Protein AF-A0A813JW17-F1 (afdb_monomer)

InterPro domains:
  IPR013785 Aldolase-type TIM barrel [G3DSA:3.20.20.70] (11-228)
  IPR017853 Glycoside hydrolase superfamily [SSF51445] (60-229)

pLDDT: mean 76.5, std 14.77, range [32.03, 97.69]

Radius of gyration: 19.24 Å; Cα contacts (8 Å, |Δi|>4): 369; chains: 1; bounding box: 46×52×50 Å

Nearest PDB structures (foldseek):
  3igu-assembly1_B  TM=6.807E-01  e=2.198E-04  Homo sapiens
  7ou8-assembly1_BBB  TM=6.171E-01  e=1.837E-02  Bacteroides thetaiotaomicron VPI-5482
  5mi4-assembly1_A  TM=6.606E-01  e=5.905E-02  Bacteroides thetaiotaomicron VPI-5482
  7ou8-assembly1_AAA  TM=5.598E-01  e=3.003E-02  Bacteroides thetaiotaomicron VPI-5482
  5fky-assembly1_A  TM=5.758E-01  e=4.911E-02  Bacteroides thetaiotaomicron

Solvent-accessible surface area (backbone atoms only — not comparable to full-atom values): 15190 Å² total; per-residue (Å²): 132,58,75,66,68,78,62,52,76,81,71,78,85,89,69,92,79,42,67,50,67,37,57,60,60,21,33,29,82,63,48,64,70,74,35,34,40,86,76,31,94,45,72,67,50,14,52,45,29,48,51,48,45,68,71,37,37,78,43,69,55,31,54,68,61,53,49,53,48,54,54,47,48,44,50,56,42,32,72,71,63,69,46,79,55,49,28,44,30,45,31,66,43,61,52,26,75,89,82,29,91,81,25,61,26,49,89,45,23,75,66,53,44,40,66,56,27,52,57,26,50,77,68,72,24,37,28,19,37,49,47,65,80,83,74,70,71,71,74,56,33,64,51,49,52,55,50,48,52,56,47,52,54,48,36,33,76,66,25,47,37,36,30,41,36,40,39,80,62,52,72,59,63,92,79,43,44,65,61,49,49,49,55,44,42,43,51,61,68,68,44,92,52,83,82,50,75,69,41,36,34,38,35,29,74,41,83,66,56,66,71,55,59,70,46,33,77,42,69,38,67,32,72,78,93,77,60,54,55,50,60,87,78,46,71,94,55,53,70,70,55,26,25,53,52,36,54,52,51,46,40,42,58,60,44,66,71,59,37,87,79,47,79,72,76,68,100,118

Mean predicted aligned error: 8.7 Å

Foldseek 3Di:
DDPVVVLFAPADDPDDAAEAECPQAADAPCLCVVLQLVPQPDNVSSVLSVVSCVPRHPYQAAPVVLLVVLVVCCVPCCVPPVDDHAEYEYEHRQADPVVHQRHGPCVRAVQRQQVVQVSQVVSNYAYAYEHELDDDDDPVSVVSLVVVLVVVLCCCVRNRHQEYEYEDQEDDCVVCVVVVVSLLVCLVVVAPGNPRSHAYEYEYLDQFDCVCVSRHVYYDLHDDPWDFDDCVVPPPDDSVRRRVVVSVVSNCVRPVVVPPPRPPPDPD

Sequence (268 aa):
MNYLGSARPARAWKGPLVHYNSWYDFTSWQDEGFFNPRRGRNQEEANYYHKLLQELSKDQMNEKAALDVIAAFHKELVLQRGAVLDSFLWDDGWDDPEEGMWAFNEERFPRGFSQLAKAAREINCSNGIWLSPWGGYGEAKEVRLRAAEAQALKMRQNAGVNFFKFDGVAGDPAEVAAEMEAMLGFGKEGKEDDDDELWINLTTGTWPSPFFLLWVDSIWRGHRDVMAVSELQLPGASVRQRWQVFRECVVYELVVKQAAFFPISRLT

Organism: Polarella glacialis (NCBI:txid89957)

Secondary structure (DSSP, 8-state):
--TTTTT-----------EEEGGGTEE-TTHHHHS-GGG-SSHHHHHHHHHHHHHH--EE--HHHHHHHHHHHIIIIIITT-----EEEE-SSSB-TTTSTT-B-TTT-EEEEHHHHHHHHHTT-EEEEEE------THHHHHHHHHHHHHHHHHHHHH-EEEEEE----S-HHHHHHHHHHHHHHHHHS-SSTT---EEEE--SS---GGGGGT-SEE---S-S-----TTTSTT--HHHHHHHHHHHHHIIIIITTTTS-------

Structure (mmCIF, N/CA/C/O backbone):
data_AF-A0A813JW17-F1
#
_entry.id   AF-A0A813JW17-F1
#
loop_
_atom_site.group_PDB
_atom_site.id
_atom_site.type_symbol
_atom_site.label_atom_id
_atom_site.label_alt_id
_atom_site.label_comp_id
_atom_site.label_asym_id
_atom_site.label_entity_id
_atom_site.label_seq_id
_atom_site.pdbx_PDB_ins_code
_atom_site.Cartn_x
_atom_site.Cartn_y
_atom_site.Cartn_z
_atom_site.occupancy
_atom_site.B_iso_or_equiv
_atom_site.auth_seq_id
_atom_site.auth_comp_id
_atom_site.auth_asym_id
_atom_site.auth_atom_id
_atom_site.pdbx_PDB_model_num
ATOM 1 N N . MET A 1 1 ? -4.119 -34.931 17.314 1.00 43.25 1 MET A N 1
ATOM 2 C CA . MET A 1 1 ? -4.157 -33.825 16.330 1.00 43.25 1 MET A CA 1
ATOM 3 C C . MET A 1 1 ? -3.006 -34.018 15.360 1.00 43.25 1 MET A C 1
ATOM 5 O O . MET A 1 1 ? -1.931 -34.373 15.824 1.00 43.25 1 MET A O 1
ATOM 9 N N . ASN A 1 2 ? -3.216 -33.874 14.047 1.00 32.03 2 ASN A N 1
ATOM 10 C CA . ASN A 1 2 ? -2.092 -33.899 13.105 1.00 32.03 2 ASN A CA 1
ATOM 11 C C . ASN A 1 2 ? -1.341 -32.553 13.167 1.00 32.03 2 ASN A C 1
ATOM 13 O O . ASN A 1 2 ? -1.926 -31.539 13.545 1.00 32.03 2 ASN A O 1
ATOM 17 N N . TYR A 1 3 ? -0.061 -32.559 12.796 1.00 34.78 3 TYR A N 1
ATOM 18 C CA . TYR A 1 3 ? 0.821 -31.384 12.819 1.00 34.78 3 TYR A CA 1
ATOM 19 C C . TYR A 1 3 ? 0.245 -30.162 12.073 1.00 34.78 3 TYR A C 1
ATOM 21 O O . TYR A 1 3 ? 0.443 -29.023 12.490 1.00 34.78 3 TYR A O 1
ATOM 29 N N . LEU A 1 4 ? -0.535 -30.395 11.011 1.00 35.16 4 LEU A N 1
ATOM 30 C CA . LEU A 1 4 ? -1.177 -29.342 10.219 1.00 35.16 4 LEU A CA 1
ATOM 31 C C . LEU A 1 4 ? -2.373 -28.697 10.940 1.00 35.16 4 LEU A C 1
ATOM 33 O O . LEU A 1 4 ? -2.620 -27.510 10.765 1.00 35.16 4 LEU A O 1
ATOM 37 N N . GLY A 1 5 ? -3.093 -29.448 11.776 1.00 32.56 5 GLY A N 1
ATOM 38 C CA . GLY A 1 5 ? -4.207 -28.953 12.588 1.00 32.56 5 GLY A CA 1
ATOM 39 C C . GLY A 1 5 ? -3.760 -28.130 13.796 1.00 32.56 5 GLY A C 1
ATOM 40 O O . GLY A 1 5 ? -4.512 -27.282 14.250 1.00 32.56 5 GLY A O 1
ATOM 41 N N . SER A 1 6 ? -2.534 -28.335 14.283 1.00 43.53 6 SER A N 1
ATOM 42 C CA . SER A 1 6 ? -1.900 -27.480 15.300 1.00 43.53 6 SER A CA 1
ATOM 43 C C . SER A 1 6 ? -1.233 -26.224 14.724 1.00 43.53 6 SER A C 1
ATOM 45 O O . SER A 1 6 ? -0.864 -25.336 15.482 1.00 43.53 6 SER A O 1
ATOM 47 N N . ALA A 1 7 ? -1.045 -26.153 13.401 1.00 47.53 7 ALA A N 1
ATOM 48 C CA . ALA A 1 7 ? -0.341 -25.058 12.730 1.00 47.53 7 ALA A CA 1
ATOM 49 C C . ALA A 1 7 ? -1.272 -24.035 12.059 1.00 47.53 7 ALA A C 1
ATOM 51 O O . ALA A 1 7 ? -0.792 -23.012 11.576 1.00 47.53 7 ALA A O 1
ATOM 52 N N . ARG A 1 8 ? -2.581 -24.306 11.995 1.00 42.75 8 ARG A N 1
ATOM 53 C CA . ARG A 1 8 ? -3.548 -23.473 11.277 1.00 42.75 8 ARG A CA 1
ATOM 54 C C . ARG A 1 8 ? -4.383 -22.675 12.287 1.00 42.75 8 ARG A C 1
ATOM 56 O O . ARG A 1 8 ? -5.165 -23.300 13.001 1.00 42.75 8 ARG A O 1
ATOM 63 N N . PRO A 1 9 ? -4.256 -21.337 12.356 1.00 52.12 9 PRO A N 1
ATOM 64 C CA . PRO A 1 9 ? -5.239 -20.527 13.066 1.00 52.12 9 PRO A CA 1
ATOM 65 C C . PRO A 1 9 ? -6.612 -20.755 12.419 1.00 52.12 9 PRO A C 1
ATOM 67 O O . PRO A 1 9 ? -6.694 -20.964 11.201 1.00 52.12 9 PRO A O 1
ATOM 70 N N . ALA A 1 10 ? -7.679 -20.755 13.213 1.00 52.47 10 ALA A N 1
ATOM 71 C CA . ALA A 1 10 ? -9.041 -21.007 12.756 1.00 52.47 10 ALA A CA 1
ATOM 72 C C . ALA A 1 10 ? -9.595 -19.793 11.983 1.00 52.47 10 ALA A C 1
ATOM 74 O O . ALA A 1 10 ? -10.563 -19.165 12.378 1.00 52.47 10 ALA A O 1
ATOM 75 N N . ARG A 1 11 ? -8.984 -19.438 10.847 1.00 59.16 11 ARG A N 1
ATOM 76 C CA . ARG A 1 11 ? -9.424 -18.293 10.040 1.00 59.16 11 ARG A CA 1
ATOM 77 C C . ARG A 1 11 ? -10.642 -18.665 9.195 1.00 59.16 11 ARG A C 1
ATOM 79 O O . ARG A 1 11 ? -10.556 -19.527 8.316 1.00 59.16 11 ARG A O 1
ATOM 86 N N . ALA A 1 12 ? -11.757 -17.971 9.404 1.00 54.34 12 ALA A N 1
ATOM 87 C CA . ALA A 1 12 ? -12.834 -17.921 8.423 1.00 54.34 12 ALA A CA 1
ATOM 88 C C . ALA A 1 12 ? -12.389 -17.034 7.247 1.00 54.34 12 ALA A C 1
ATOM 90 O O . ALA A 1 12 ? -12.015 -15.878 7.432 1.00 54.34 12 ALA A O 1
ATOM 91 N N . TRP A 1 13 ? -12.398 -17.568 6.025 1.00 54.50 13 TRP A N 1
ATOM 92 C CA . TRP A 1 13 ? -12.157 -16.766 4.823 1.00 54.50 13 TRP A CA 1
ATOM 93 C C . TRP A 1 13 ? -13.277 -15.723 4.678 1.00 54.50 13 TRP A C 1
ATOM 95 O O . TRP A 1 13 ? -14.428 -16.096 4.458 1.00 54.50 13 TRP A O 1
ATOM 105 N N . LYS A 1 14 ? -12.946 -14.429 4.806 1.00 57.69 14 LYS A N 1
ATOM 106 C CA . LYS A 1 14 ? -13.903 -13.304 4.732 1.00 57.69 14 LYS A CA 1
ATOM 107 C C . LYS A 1 14 ? -14.254 -12.870 3.294 1.00 57.69 14 LYS A C 1
ATOM 109 O O . LYS A 1 14 ? -15.018 -11.930 3.112 1.00 57.69 14 LYS A O 1
ATOM 114 N N . GLY A 1 15 ? -13.752 -13.569 2.272 1.00 65.69 15 GLY A N 1
ATOM 115 C CA . GLY A 1 15 ? -13.912 -13.179 0.868 1.00 65.69 15 GLY A CA 1
ATOM 116 C C . GLY A 1 15 ? -12.739 -12.342 0.337 1.00 65.69 15 GLY A C 1
ATOM 117 O O . GLY A 1 15 ? -11.757 -12.131 1.052 1.00 65.69 15 GLY A O 1
ATOM 118 N N . PRO A 1 16 ? -12.785 -11.919 -0.939 1.00 73.88 16 PRO A N 1
ATOM 119 C CA . PRO A 1 16 ? -11.818 -10.974 -1.484 1.00 73.88 16 PRO A CA 1
ATOM 120 C C . PRO A 1 16 ? -12.040 -9.584 -0.877 1.00 73.88 16 PRO A C 1
ATOM 122 O O . PRO A 1 16 ? -13.165 -9.091 -0.881 1.00 73.88 16 PRO A O 1
ATOM 125 N N . LEU A 1 17 ? -10.964 -8.958 -0.404 1.00 81.69 17 LEU A N 1
ATOM 126 C CA . LEU A 1 17 ? -10.981 -7.583 0.090 1.00 81.69 17 LEU A CA 1
ATOM 127 C C . LEU A 1 17 ? -10.482 -6.611 -0.986 1.00 81.69 17 LEU A C 1
ATOM 129 O O . LEU A 1 17 ? -9.611 -6.941 -1.798 1.00 81.69 17 LEU A O 1
ATOM 133 N N . VAL A 1 18 ? -11.033 -5.403 -0.981 1.00 86.25 18 VAL A N 1
ATOM 134 C CA . VAL A 1 18 ? -10.692 -4.304 -1.879 1.00 86.25 18 VAL A CA 1
ATOM 135 C C . VAL A 1 18 ? -9.966 -3.231 -1.083 1.00 86.25 18 VAL A C 1
ATOM 137 O O . VAL A 1 18 ? -10.519 -2.606 -0.181 1.00 86.25 18 VAL A O 1
ATOM 140 N N . HIS A 1 19 ? -8.719 -2.973 -1.465 1.00 88.62 19 HIS A N 1
ATOM 141 C CA . HIS A 1 19 ? -7.879 -1.978 -0.814 1.00 88.62 19 HIS A CA 1
ATOM 142 C C . HIS A 1 19 ? -7.437 -0.918 -1.822 1.00 88.62 19 HIS A C 1
ATOM 144 O O . HIS A 1 19 ? -6.977 -1.243 -2.921 1.00 88.62 19 HIS A O 1
ATOM 150 N N . TYR A 1 20 ? -7.521 0.352 -1.433 1.00 92.62 20 TYR A N 1
ATOM 151 C CA . TYR A 1 20 ? -6.747 1.407 -2.082 1.00 92.62 20 TYR A CA 1
ATOM 152 C C . TYR A 1 20 ? -5.278 1.265 -1.667 1.00 92.62 20 TYR A C 1
ATOM 154 O O . TYR A 1 20 ? -5.018 0.989 -0.502 1.00 92.62 20 TYR A O 1
ATOM 162 N N . ASN A 1 21 ? -4.330 1.457 -2.587 1.00 89.88 21 ASN A N 1
ATOM 163 C CA . ASN A 1 21 ? -2.896 1.502 -2.292 1.00 89.88 21 ASN A CA 1
ATOM 164 C C . ASN A 1 21 ? -2.319 2.815 -2.830 1.00 89.88 21 ASN A C 1
ATOM 166 O O . ASN A 1 21 ? -2.461 3.108 -4.018 1.00 89.88 21 ASN A O 1
ATOM 170 N N . SER A 1 22 ? -1.664 3.572 -1.953 1.00 89.56 22 SER A N 1
ATOM 171 C CA . SER A 1 22 ? -1.247 4.941 -2.227 1.00 89.56 22 SER A CA 1
ATOM 172 C C . SER A 1 22 ? 0.073 5.103 -2.985 1.00 89.56 22 SER A C 1
ATOM 174 O O . SER A 1 22 ? 0.379 6.226 -3.380 1.00 89.56 22 SER A O 1
ATOM 176 N N . TRP A 1 23 ? 0.851 4.033 -3.201 1.00 81.81 23 TRP A N 1
ATOM 177 C CA . TRP A 1 23 ? 2.201 4.113 -3.791 1.00 81.81 23 TRP A CA 1
ATOM 178 C C . TRP A 1 23 ? 2.229 4.786 -5.170 1.00 81.81 23 TRP A C 1
ATOM 180 O O . TRP A 1 23 ? 3.229 5.345 -5.595 1.00 81.81 23 TRP A O 1
ATOM 190 N N . TYR A 1 24 ? 1.110 4.727 -5.890 1.00 76.88 24 TYR A N 1
ATOM 191 C CA . TYR A 1 24 ? 1.001 5.247 -7.251 1.00 76.88 24 TYR A CA 1
ATOM 192 C C . TYR A 1 24 ? 0.420 6.647 -7.359 1.00 76.88 24 TYR A C 1
ATOM 194 O O . TYR A 1 24 ? 0.294 7.133 -8.482 1.00 76.88 24 TYR A O 1
ATOM 202 N N . ASP A 1 25 ? 0.003 7.238 -6.243 1.00 81.75 25 ASP A N 1
ATOM 203 C CA . ASP A 1 25 ? -0.599 8.568 -6.221 1.00 81.75 25 ASP A CA 1
ATOM 204 C C . ASP A 1 25 ? 0.247 9.564 -5.403 1.00 81.75 25 ASP A C 1
ATOM 206 O O . ASP A 1 25 ? 0.091 10.772 -5.588 1.00 81.75 25 ASP A O 1
ATOM 210 N N . PHE A 1 26 ? 1.182 9.087 -4.568 1.00 85.12 26 PHE A N 1
ATOM 211 C CA . PHE A 1 26 ? 2.104 9.929 -3.800 1.00 85.12 26 PHE A CA 1
ATOM 212 C C . PHE A 1 26 ? 3.569 9.555 -4.003 1.00 85.12 26 PHE A C 1
ATOM 214 O O . PHE A 1 26 ? 3.896 8.376 -4.098 1.00 85.12 26 PHE A O 1
ATOM 221 N N . THR A 1 27 ? 4.438 10.570 -3.978 1.00 73.69 27 THR A N 1
ATOM 222 C CA . THR A 1 27 ? 5.891 10.388 -3.980 1.00 73.69 27 THR A CA 1
ATOM 223 C C . THR A 1 27 ? 6.398 9.892 -2.646 1.00 73.69 27 THR A C 1
ATOM 225 O O . THR A 1 27 ? 6.067 10.425 -1.582 1.00 73.69 27 THR A O 1
ATOM 228 N N . SER A 1 28 ? 7.266 8.892 -2.739 1.00 72.06 28 SER A N 1
ATOM 229 C CA . SER A 1 28 ? 8.122 8.428 -1.660 1.00 72.06 28 SER A CA 1
ATOM 230 C C . SER A 1 28 ? 9.583 8.776 -1.947 1.00 72.06 28 SER A C 1
ATOM 232 O O . SER A 1 28 ? 9.983 9.019 -3.089 1.00 72.06 28 SER A O 1
ATOM 234 N N . TRP A 1 29 ? 10.416 8.770 -0.909 1.00 64.56 29 TRP A N 1
ATOM 235 C CA . TRP A 1 29 ? 11.861 8.938 -1.063 1.00 64.56 29 TRP A CA 1
ATOM 236 C C . TRP A 1 29 ? 12.506 7.748 -1.803 1.00 64.56 29 TRP A C 1
ATOM 238 O O . TRP A 1 29 ? 13.550 7.912 -2.438 1.00 64.56 29 TRP A O 1
ATOM 248 N N . GLN A 1 30 ? 11.889 6.558 -1.788 1.00 65.38 30 GLN A N 1
ATOM 249 C CA . GLN A 1 30 ? 12.385 5.396 -2.534 1.00 65.38 30 GLN A CA 1
ATOM 250 C C . GLN A 1 30 ? 12.171 5.529 -4.047 1.00 65.38 30 GLN A C 1
ATOM 252 O O . GLN A 1 30 ? 12.961 4.986 -4.832 1.00 65.38 30 GLN A O 1
ATOM 257 N N . ASP A 1 31 ? 11.152 6.278 -4.476 1.00 67.06 31 ASP A N 1
ATOM 258 C CA . ASP A 1 31 ? 10.792 6.429 -5.890 1.00 67.06 31 ASP A CA 1
ATOM 259 C C . ASP A 1 31 ? 11.944 7.012 -6.723 1.00 67.06 31 ASP A C 1
ATOM 261 O O . ASP A 1 31 ? 12.199 6.555 -7.842 1.00 67.06 31 ASP A O 1
ATOM 265 N N . GLU A 1 32 ? 12.707 7.964 -6.177 1.00 64.88 32 GLU A N 1
ATOM 266 C CA . GLU A 1 32 ? 13.856 8.564 -6.871 1.00 64.88 32 GLU A CA 1
ATOM 267 C C . GLU A 1 32 ? 14.943 7.528 -7.205 1.00 64.88 32 GLU A C 1
ATOM 269 O O . GLU A 1 32 ? 15.590 7.592 -8.257 1.00 64.88 32 GLU A O 1
ATOM 274 N N . GLY A 1 33 ? 15.128 6.536 -6.330 1.00 68.00 33 GLY A N 1
ATOM 275 C CA . GLY A 1 33 ? 16.059 5.429 -6.531 1.00 68.00 33 GLY A CA 1
ATOM 276 C C . GLY A 1 33 ? 15.520 4.357 -7.480 1.00 68.00 33 GLY A C 1
ATOM 277 O O . GLY A 1 33 ? 16.266 3.826 -8.314 1.00 68.00 33 GLY A O 1
ATOM 278 N N . PHE A 1 34 ? 14.233 4.016 -7.384 1.00 66.19 34 PHE A N 1
ATOM 279 C CA . PHE A 1 34 ? 13.605 3.001 -8.237 1.00 66.19 34 PHE A CA 1
ATOM 280 C C . PHE A 1 34 ? 13.440 3.460 -9.684 1.00 66.19 34 PHE A C 1
ATOM 282 O O . PHE A 1 34 ? 13.760 2.700 -10.601 1.00 66.19 34 PHE A O 1
ATOM 289 N N . PHE A 1 35 ? 13.024 4.708 -9.894 1.00 69.00 35 PHE A N 1
ATOM 290 C CA . PHE A 1 35 ? 12.748 5.267 -11.218 1.00 69.00 35 PHE A CA 1
ATOM 291 C C . PHE A 1 35 ? 13.906 6.085 -11.791 1.00 69.00 35 PHE A C 1
ATOM 293 O O . PHE A 1 35 ? 13.738 6.809 -12.774 1.00 69.00 35 PHE A O 1
ATOM 300 N N . ASN A 1 36 ? 15.107 5.947 -11.226 1.00 73.31 36 ASN A N 1
ATOM 301 C CA . ASN A 1 36 ? 16.290 6.588 -11.775 1.00 73.31 36 ASN A CA 1
ATOM 302 C C . ASN A 1 36 ? 16.525 6.108 -13.225 1.00 73.31 36 ASN A C 1
ATOM 304 O O . ASN A 1 36 ? 16.796 4.919 -13.432 1.00 73.31 36 ASN A O 1
ATOM 308 N N . PRO A 1 37 ? 16.509 7.001 -14.236 1.00 74.62 37 PRO A N 1
ATOM 309 C CA . PRO A 1 37 ? 16.680 6.615 -15.639 1.00 74.62 37 PRO A CA 1
ATOM 310 C C . PRO A 1 37 ? 17.989 5.861 -15.909 1.00 74.62 37 PRO A C 1
ATOM 312 O O . PRO A 1 37 ? 18.056 5.054 -16.832 1.00 74.62 37 PRO A O 1
ATOM 315 N N . ARG A 1 38 ? 19.018 6.051 -15.069 1.00 80.06 38 ARG A N 1
ATOM 316 C CA . ARG A 1 38 ? 20.298 5.324 -15.148 1.00 80.06 38 ARG A CA 1
ATOM 317 C C . ARG A 1 38 ? 20.164 3.818 -14.908 1.00 80.06 38 ARG A C 1
ATOM 319 O O . ARG A 1 38 ? 21.079 3.079 -15.249 1.00 80.06 38 ARG A O 1
ATOM 326 N N . ARG A 1 39 ? 19.056 3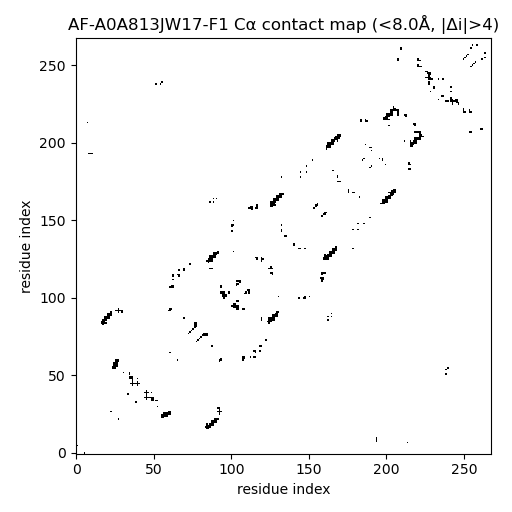.358 -14.318 1.00 74.12 39 ARG A N 1
ATOM 327 C CA . ARG A 1 39 ? 18.759 1.928 -14.123 1.00 74.12 39 ARG A CA 1
ATOM 328 C C . ARG A 1 39 ? 18.152 1.273 -15.365 1.00 74.12 39 ARG A C 1
ATOM 330 O O . ARG A 1 39 ? 18.017 0.050 -15.390 1.00 74.12 39 ARG A O 1
ATOM 337 N N . GLY A 1 40 ? 17.785 2.055 -16.383 1.00 75.75 40 GLY A N 1
ATOM 338 C CA . GLY A 1 40 ? 17.336 1.527 -17.667 1.00 75.75 40 GLY A CA 1
ATOM 339 C C . GLY A 1 40 ? 18.453 0.750 -18.360 1.00 75.75 40 GLY A C 1
ATOM 340 O O . GLY A 1 40 ? 19.575 1.236 -18.480 1.00 75.75 40 GLY A O 1
ATOM 341 N N . ARG A 1 41 ? 18.154 -0.457 -18.849 1.00 80.94 41 ARG A N 1
ATOM 342 C CA . ARG A 1 41 ? 19.116 -1.275 -19.611 1.00 80.94 41 ARG A CA 1
ATOM 343 C C . ARG A 1 41 ? 19.366 -0.715 -21.010 1.00 80.94 41 ARG A C 1
ATOM 345 O O . ARG A 1 41 ? 20.348 -1.071 -21.652 1.00 80.94 41 ARG A O 1
ATOM 352 N N . ASN A 1 42 ? 18.456 0.124 -21.498 1.00 81.25 42 ASN A N 1
ATOM 353 C CA . ASN A 1 42 ? 18.544 0.821 -22.771 1.00 81.25 42 ASN A CA 1
ATOM 354 C C . ASN A 1 42 ? 17.837 2.186 -22.678 1.00 81.25 42 ASN A C 1
ATOM 356 O O . ASN A 1 42 ? 17.183 2.501 -21.681 1.00 81.25 42 ASN A O 1
ATOM 360 N N . GLN A 1 43 ? 17.962 2.994 -23.734 1.00 78.19 43 GLN A N 1
ATOM 361 C CA . GLN A 1 43 ? 17.399 4.346 -23.776 1.00 78.19 43 GLN A CA 1
ATOM 362 C C . GLN A 1 43 ? 15.866 4.362 -23.669 1.00 78.19 43 GLN A C 1
ATOM 364 O O . GLN A 1 43 ? 15.298 5.296 -23.110 1.00 78.19 43 GLN A O 1
ATOM 369 N N . GLU A 1 44 ? 15.192 3.340 -24.192 1.00 76.62 44 GLU A N 1
ATOM 370 C CA . GLU A 1 44 ? 13.733 3.231 -24.140 1.00 76.62 44 GLU A CA 1
ATOM 371 C C . GLU A 1 44 ? 13.248 2.997 -22.703 1.00 76.62 44 GLU A C 1
ATOM 373 O O . GLU A 1 44 ? 12.368 3.710 -22.226 1.00 76.62 44 GLU A O 1
ATOM 378 N N . GLU A 1 45 ? 13.887 2.077 -21.978 1.00 76.62 45 GLU A N 1
ATOM 379 C CA . GLU A 1 45 ? 13.593 1.778 -20.574 1.00 76.62 45 GLU A CA 1
ATOM 380 C C . GLU A 1 45 ? 13.962 2.956 -19.653 1.00 76.62 45 GLU A C 1
ATOM 382 O O . GLU A 1 45 ? 13.221 3.277 -18.726 1.00 76.62 45 GLU A O 1
ATOM 387 N N . ALA A 1 46 ? 15.059 3.663 -19.941 1.00 78.75 46 ALA A N 1
ATOM 388 C CA . ALA A 1 46 ? 15.432 4.883 -19.223 1.00 78.75 46 ALA A CA 1
ATOM 389 C C . ALA A 1 46 ? 14.390 6.003 -19.406 1.00 78.75 46 ALA A C 1
ATOM 391 O O . ALA A 1 46 ? 13.946 6.617 -18.434 1.00 78.75 46 ALA A O 1
ATOM 392 N N . ASN A 1 47 ? 13.958 6.241 -20.651 1.00 77.19 47 ASN A N 1
ATOM 393 C CA . ASN A 1 47 ? 12.916 7.219 -20.968 1.00 77.19 47 ASN A CA 1
ATOM 394 C C . ASN A 1 47 ? 11.571 6.835 -20.343 1.00 77.19 47 ASN A C 1
ATOM 396 O O . ASN A 1 47 ? 10.805 7.711 -19.941 1.00 77.19 47 ASN A O 1
ATOM 400 N N . TYR A 1 48 ? 11.287 5.535 -20.260 1.00 76.19 48 TYR A N 1
ATOM 401 C CA . TYR A 1 48 ? 10.109 5.012 -19.589 1.00 76.19 48 TYR A CA 1
ATOM 402 C C . TYR A 1 48 ? 10.115 5.353 -18.096 1.00 76.19 48 TYR A C 1
ATOM 404 O O . TYR A 1 48 ? 9.164 5.979 -17.639 1.00 76.19 48 TYR A O 1
ATOM 412 N N . TYR A 1 49 ? 11.181 5.022 -17.355 1.00 76.44 49 TYR A N 1
ATOM 413 C CA . TYR A 1 49 ? 11.254 5.329 -15.920 1.00 76.44 49 TYR A CA 1
ATOM 414 C C . TYR A 1 49 ? 11.131 6.830 -15.645 1.00 76.44 49 TYR A C 1
ATOM 416 O O . TYR A 1 49 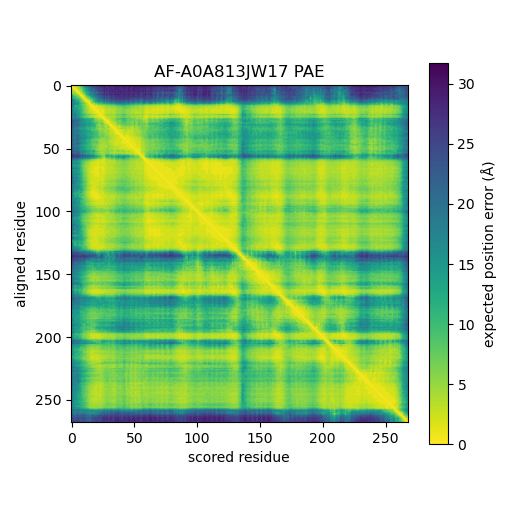? 10.403 7.230 -14.739 1.00 76.44 49 TYR A O 1
ATOM 424 N N . HIS A 1 50 ? 11.754 7.662 -16.485 1.00 76.56 50 HIS A N 1
ATOM 425 C CA . HIS A 1 50 ? 11.642 9.113 -16.369 1.00 76.56 50 HIS A CA 1
ATOM 426 C C . HIS A 1 50 ? 10.197 9.617 -16.519 1.00 76.56 50 HIS A C 1
ATOM 428 O O . HIS A 1 50 ? 9.730 10.400 -15.695 1.00 76.56 50 HIS A O 1
ATOM 434 N N . LYS A 1 51 ? 9.478 9.160 -17.555 1.00 77.69 51 LYS A N 1
ATOM 435 C CA . LYS A 1 51 ? 8.080 9.560 -17.799 1.00 77.69 51 LYS A CA 1
ATOM 436 C C . LYS A 1 51 ? 7.134 9.014 -16.738 1.00 77.69 51 LYS A C 1
ATOM 438 O O . LYS A 1 51 ? 6.241 9.715 -16.284 1.00 77.69 51 LYS A O 1
ATOM 443 N N . LEU A 1 52 ? 7.340 7.765 -16.341 1.00 73.56 52 LEU A N 1
ATOM 444 C CA . LEU A 1 52 ? 6.525 7.092 -15.344 1.00 73.56 52 LEU A CA 1
ATOM 445 C C . LEU A 1 52 ? 6.562 7.827 -13.997 1.00 73.56 52 LEU A C 1
ATOM 447 O O . LEU A 1 52 ? 5.505 8.053 -13.414 1.00 73.56 52 LEU A O 1
ATOM 451 N N . LEU A 1 53 ? 7.753 8.242 -13.548 1.00 70.25 53 LEU A N 1
ATOM 452 C CA . LEU A 1 53 ? 7.920 9.039 -12.330 1.00 70.25 53 LEU A CA 1
ATOM 453 C C . LEU A 1 53 ? 7.120 10.348 -12.407 1.00 70.25 53 LEU A C 1
ATOM 455 O O . LEU A 1 53 ? 6.396 10.678 -11.475 1.00 70.25 53 LEU A O 1
ATOM 459 N N . GLN A 1 54 ? 7.190 11.047 -13.545 1.00 73.00 54 GLN A N 1
ATOM 460 C CA . GLN A 1 54 ? 6.449 12.296 -13.772 1.00 73.00 54 GLN A CA 1
ATOM 461 C C . GLN A 1 54 ? 4.924 12.107 -13.814 1.00 73.00 54 GLN A C 1
ATOM 463 O O . GLN A 1 54 ? 4.180 13.032 -13.493 1.00 73.00 54 GLN A O 1
ATOM 468 N N . GLU A 1 55 ? 4.442 10.941 -14.251 1.00 73.00 55 GLU A N 1
ATOM 469 C CA . GLU A 1 55 ? 3.009 10.687 -14.427 1.00 73.00 55 GLU A CA 1
ATOM 470 C C . GLU A 1 55 ? 2.322 10.121 -13.180 1.00 73.00 55 GLU A C 1
ATOM 472 O O . GLU A 1 55 ? 1.158 10.454 -12.934 1.00 73.00 55 GLU A O 1
ATOM 477 N N . LEU A 1 56 ? 2.999 9.254 -12.424 1.00 64.62 56 LEU A N 1
ATOM 478 C CA . LEU A 1 56 ? 2.403 8.567 -11.277 1.00 64.62 56 LEU A CA 1
ATOM 479 C C . LEU A 1 56 ? 2.595 9.342 -9.974 1.00 64.62 56 LEU A C 1
ATOM 481 O O . LEU A 1 56 ? 1.674 9.408 -9.174 1.00 64.62 56 LEU A O 1
ATOM 485 N N . SER A 1 57 ? 3.735 9.998 -9.788 1.00 64.81 57 SER A N 1
ATOM 486 C CA . SER A 1 57 ? 4.144 10.450 -8.464 1.00 64.81 57 SER A CA 1
ATOM 487 C C . SER A 1 57 ? 4.247 11.972 -8.425 1.00 64.81 57 SER A C 1
ATOM 489 O O . SER A 1 57 ? 5.281 12.556 -8.748 1.00 64.81 57 SER A O 1
ATOM 491 N N . LYS A 1 58 ? 3.122 12.632 -8.125 1.00 66.50 58 LYS A N 1
ATOM 492 C CA . LYS A 1 58 ? 2.994 14.092 -8.281 1.00 66.50 58 LYS A CA 1
ATOM 493 C C . LYS A 1 58 ? 3.340 14.875 -7.023 1.00 66.50 58 LYS A C 1
ATOM 495 O O . LYS A 1 58 ? 4.000 15.902 -7.132 1.00 66.50 58 LYS A O 1
ATOM 500 N N . ASP A 1 59 ? 2.917 14.382 -5.862 1.00 77.31 59 ASP A N 1
ATOM 501 C CA . ASP A 1 59 ? 2.996 15.107 -4.594 1.00 77.31 59 ASP A CA 1
ATOM 502 C C . ASP A 1 59 ? 3.450 14.186 -3.460 1.00 77.31 59 ASP A C 1
ATOM 504 O O . ASP A 1 59 ? 3.088 13.010 -3.428 1.00 77.31 59 ASP A O 1
ATOM 508 N N . GLN A 1 60 ? 4.192 14.730 -2.493 1.00 84.12 60 GLN A N 1
ATOM 509 C CA . GLN A 1 60 ? 4.527 13.996 -1.273 1.00 84.12 60 GLN A CA 1
ATOM 510 C C . GLN A 1 60 ? 3.277 13.776 -0.422 1.00 84.12 60 GLN A C 1
ATOM 512 O O . GLN A 1 60 ? 2.472 14.692 -0.212 1.00 84.12 60 GLN A O 1
ATOM 517 N N . MET A 1 61 ? 3.144 12.568 0.125 1.00 90.31 61 MET A N 1
ATOM 518 C CA . MET A 1 61 ? 2.016 12.222 0.985 1.00 90.31 61 MET A CA 1
ATOM 519 C C . MET A 1 61 ? 1.976 13.116 2.232 1.00 90.31 61 MET A C 1
ATOM 521 O O . MET A 1 61 ? 2.997 13.326 2.883 1.00 90.31 61 MET A O 1
ATOM 525 N N . ASN A 1 62 ? 0.798 13.625 2.584 1.00 93.56 62 ASN A N 1
ATOM 526 C CA . ASN A 1 62 ? 0.555 14.382 3.814 1.00 93.56 62 ASN A CA 1
ATOM 527 C C . ASN A 1 62 ? -0.897 14.201 4.280 1.00 93.56 62 ASN A C 1
ATOM 529 O O . ASN A 1 62 ? -1.735 13.718 3.512 1.00 93.56 62 ASN A O 1
ATOM 533 N N . GLU A 1 63 ? -1.203 14.611 5.518 1.00 95.62 63 GLU A N 1
ATOM 534 C CA . GLU A 1 63 ? -2.526 14.422 6.136 1.00 95.62 63 GLU A CA 1
ATOM 535 C C . GLU A 1 63 ? -3.661 14.949 5.244 1.00 95.62 63 GLU A C 1
ATOM 537 O O . GLU A 1 63 ? -4.649 14.249 5.023 1.00 95.62 63 GLU A O 1
ATOM 542 N N . LYS A 1 64 ? -3.511 16.151 4.671 1.00 96.25 64 LYS A N 1
ATOM 543 C CA . LYS A 1 64 ? -4.548 16.756 3.826 1.00 96.25 64 LYS A CA 1
ATOM 544 C C . LYS A 1 64 ? -4.790 15.932 2.562 1.00 96.25 64 LYS A C 1
ATOM 546 O O . LYS A 1 64 ? -5.937 15.625 2.248 1.00 96.25 64 LYS A O 1
ATOM 551 N N . ALA A 1 65 ? -3.730 15.586 1.838 1.00 95.00 65 ALA A N 1
ATOM 552 C CA . ALA A 1 65 ? -3.856 14.864 0.578 1.00 95.00 65 ALA A CA 1
ATOM 553 C C . ALA A 1 65 ? -4.430 13.450 0.784 1.00 95.00 65 ALA A C 1
ATOM 555 O O . ALA A 1 65 ? -5.277 13.005 0.011 1.00 95.00 65 ALA A O 1
ATOM 556 N N . ALA A 1 66 ? -4.041 12.772 1.868 1.00 95.56 66 ALA A N 1
ATOM 557 C CA . ALA A 1 66 ? -4.608 11.481 2.247 1.00 95.56 66 ALA A CA 1
ATOM 558 C C . ALA A 1 66 ? -6.110 11.582 2.590 1.00 95.56 66 ALA A C 1
ATOM 560 O O . ALA A 1 66 ? -6.904 10.759 2.133 1.00 95.56 66 ALA A O 1
ATOM 561 N N . LEU A 1 67 ? -6.534 12.621 3.321 1.00 97.25 67 LEU A N 1
ATOM 562 C CA . LEU A 1 67 ? -7.956 12.877 3.595 1.00 97.25 67 LEU A CA 1
ATOM 563 C C . LEU A 1 67 ? -8.759 13.159 2.316 1.00 97.25 67 LEU A C 1
ATOM 565 O O . LEU A 1 67 ? -9.875 12.655 2.172 1.00 97.25 67 LEU A O 1
ATOM 569 N N . ASP A 1 68 ? -8.191 13.922 1.380 1.00 96.75 68 ASP A N 1
ATOM 570 C CA . ASP A 1 68 ? -8.825 14.210 0.089 1.00 96.75 68 ASP A CA 1
ATOM 571 C C . ASP A 1 68 ? -9.044 12.916 -0.721 1.00 96.75 68 ASP A C 1
ATOM 573 O O . ASP A 1 68 ? -10.107 12.731 -1.321 1.00 96.75 68 ASP A O 1
ATOM 577 N N . VAL A 1 69 ? -8.085 11.981 -0.683 1.00 95.38 69 VAL A N 1
ATOM 578 C CA . VAL A 1 69 ? -8.218 10.647 -1.292 1.00 95.38 69 VAL A CA 1
ATOM 579 C C . VAL A 1 69 ? -9.339 9.840 -0.639 1.00 95.38 69 VAL A C 1
ATOM 581 O O . VAL A 1 69 ? -10.185 9.306 -1.360 1.00 95.38 69 VAL A O 1
ATOM 584 N N . ILE A 1 70 ? -9.398 9.780 0.699 1.00 96.56 70 ILE A N 1
ATOM 585 C CA . ILE A 1 70 ? -10.481 9.079 1.414 1.00 96.56 70 ILE A CA 1
ATOM 586 C C . ILE A 1 70 ? -11.844 9.616 0.961 1.00 96.56 70 ILE A C 1
ATOM 588 O O . ILE A 1 70 ? -12.728 8.848 0.570 1.00 96.56 70 ILE A O 1
ATOM 592 N N . ALA A 1 71 ? -12.001 10.942 0.958 1.00 97.69 71 ALA A N 1
ATOM 593 C CA . ALA A 1 71 ? -13.244 11.593 0.562 1.00 97.69 71 ALA A CA 1
ATOM 594 C C . ALA A 1 71 ? -13.611 11.306 -0.904 1.00 97.69 71 ALA A C 1
ATOM 596 O O . ALA A 1 71 ? -14.773 11.018 -1.208 1.00 97.69 71 ALA A O 1
ATOM 597 N N . ALA A 1 72 ? -12.632 11.353 -1.813 1.00 96.88 72 ALA 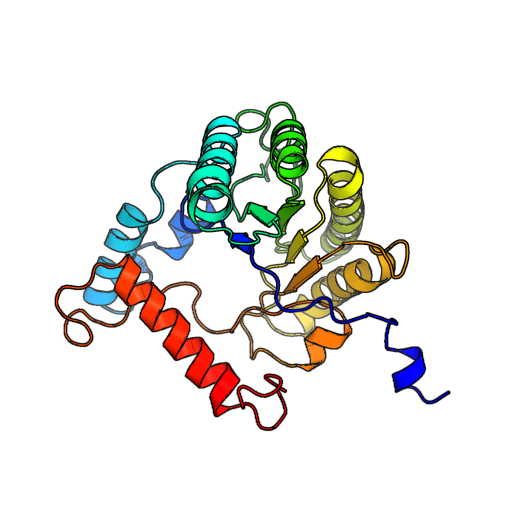A N 1
ATOM 598 C CA . ALA A 1 72 ? -12.842 11.089 -3.232 1.00 96.88 72 ALA A CA 1
ATOM 599 C C . ALA A 1 72 ? -13.266 9.637 -3.489 1.00 96.88 72 ALA A C 1
ATOM 601 O O . ALA A 1 72 ? -14.265 9.405 -4.170 1.00 96.88 72 ALA A O 1
ATOM 602 N N . PHE A 1 73 ? -12.564 8.660 -2.912 1.00 95.94 73 PHE A N 1
ATOM 603 C CA . PHE A 1 73 ? -12.887 7.241 -3.082 1.00 95.94 73 PHE A CA 1
ATOM 604 C C . PHE A 1 73 ? -14.240 6.888 -2.466 1.00 95.94 73 PHE A C 1
ATOM 606 O O . PHE A 1 73 ? -15.030 6.186 -3.099 1.00 95.94 73 PHE A O 1
ATOM 613 N N . HIS A 1 74 ? -14.558 7.426 -1.287 1.00 95.56 74 HIS A N 1
ATOM 614 C CA . HIS A 1 74 ? -15.873 7.238 -0.685 1.00 95.56 74 HIS A CA 1
ATOM 615 C C . HIS A 1 74 ? -16.984 7.802 -1.577 1.00 95.56 74 HIS A C 1
ATOM 617 O O . HIS A 1 74 ? -17.953 7.112 -1.888 1.00 95.56 74 HIS A O 1
ATOM 623 N N . LYS A 1 75 ? -16.833 9.038 -2.063 1.00 97.62 75 LYS A N 1
ATOM 624 C CA . LYS A 1 75 ? -17.823 9.652 -2.950 1.00 97.62 75 LYS A CA 1
ATOM 625 C C . LYS A 1 75 ? -17.993 8.865 -4.250 1.00 97.62 75 LYS A C 1
ATOM 627 O O . LYS A 1 75 ? -19.119 8.598 -4.667 1.00 97.62 75 LYS A O 1
ATOM 632 N N . GLU A 1 76 ? -16.893 8.553 -4.923 1.00 97.50 76 GLU A N 1
ATOM 633 C CA . GLU A 1 76 ? -16.929 8.016 -6.278 1.00 97.50 76 GLU A CA 1
ATOM 634 C C . GLU A 1 76 ? -17.197 6.507 -6.292 1.00 97.50 76 GLU A C 1
ATOM 636 O O . GLU A 1 76 ? -18.075 6.049 -7.021 1.00 97.50 76 GLU A O 1
ATOM 641 N N . LEU A 1 77 ? -16.492 5.707 -5.497 1.00 93.69 77 LEU A N 1
ATOM 642 C CA . LEU A 1 77 ? -16.661 4.252 -5.532 1.00 93.69 77 LEU A CA 1
ATOM 643 C C . LEU A 1 77 ? -17.811 3.784 -4.644 1.00 93.69 77 LEU A C 1
ATOM 645 O O . LEU A 1 77 ? -18.627 2.973 -5.080 1.00 93.69 77 LEU A O 1
ATOM 649 N N . VAL A 1 78 ? -17.912 4.310 -3.425 1.00 92.50 78 VAL A N 1
ATOM 650 C CA . VAL A 1 78 ? -18.897 3.810 -2.458 1.00 92.50 78 VAL A CA 1
ATOM 651 C C . VAL A 1 78 ? -20.263 4.447 -2.705 1.00 92.50 78 VAL A C 1
ATOM 653 O O . VAL A 1 78 ? -21.207 3.751 -3.069 1.00 92.50 78 VAL A O 1
ATOM 656 N N . LEU A 1 79 ? -20.385 5.774 -2.599 1.00 95.75 79 LEU A N 1
ATOM 657 C CA . LEU A 1 79 ? -21.689 6.445 -2.672 1.00 95.75 79 LEU A CA 1
ATOM 658 C C . LEU A 1 79 ? -22.318 6.397 -4.070 1.00 95.75 79 LEU A C 1
ATOM 660 O O . LEU A 1 79 ? -23.514 6.149 -4.193 1.00 95.75 79 LEU A O 1
ATOM 664 N N . GLN A 1 80 ? -21.542 6.645 -5.129 1.00 97.31 80 GLN A N 1
ATOM 665 C CA . GLN A 1 80 ? -22.093 6.681 -6.491 1.00 97.31 80 GLN A CA 1
ATOM 666 C C . GLN A 1 80 ? -22.241 5.301 -7.136 1.00 97.31 80 GLN A C 1
ATOM 668 O O . GLN A 1 80 ? -23.084 5.135 -8.016 1.00 97.31 80 GLN A O 1
ATOM 673 N N . ARG A 1 81 ? -21.395 4.333 -6.762 1.00 96.38 81 ARG A N 1
ATOM 674 C CA . ARG A 1 81 ? -21.285 3.046 -7.472 1.00 96.38 81 ARG A CA 1
ATOM 675 C C . ARG A 1 81 ? -21.600 1.834 -6.596 1.00 96.38 81 ARG A C 1
ATOM 677 O O . ARG A 1 81 ? -21.679 0.731 -7.126 1.00 96.38 81 ARG A O 1
ATOM 684 N N . GLY A 1 82 ? -21.817 2.023 -5.293 1.00 93.44 82 GLY A N 1
ATOM 685 C CA . GLY A 1 82 ? -22.158 0.947 -4.361 1.00 93.44 82 GLY A CA 1
ATOM 686 C C . GLY A 1 82 ? -21.032 -0.064 -4.145 1.00 93.44 82 GLY A C 1
ATOM 687 O O . GLY A 1 82 ? -21.308 -1.189 -3.733 1.00 93.44 82 GLY A O 1
ATOM 688 N N . ALA A 1 83 ? -19.782 0.294 -4.460 1.00 90.69 83 ALA A N 1
ATOM 689 C CA . ALA A 1 83 ? -18.644 -0.578 -4.212 1.00 90.69 83 ALA A CA 1
ATOM 690 C C . ALA A 1 83 ? -18.354 -0.670 -2.709 1.00 90.69 83 ALA A C 1
ATOM 692 O O . ALA A 1 83 ? -18.525 0.303 -1.973 1.00 90.69 83 ALA A O 1
ATOM 693 N N . VAL A 1 84 ? -17.865 -1.829 -2.276 1.00 87.44 84 VAL A N 1
ATOM 694 C CA . VAL A 1 84 ? -17.304 -2.015 -0.936 1.00 87.44 84 VAL A CA 1
ATOM 695 C C . VAL A 1 84 ? -15.801 -1.770 -1.025 1.00 87.44 84 VAL A C 1
ATOM 697 O O . VAL A 1 84 ? -15.132 -2.336 -1.890 1.00 87.44 84 VAL A O 1
ATOM 700 N N . LEU A 1 85 ? -15.297 -0.885 -0.169 1.00 89.25 85 LEU A N 1
ATOM 701 C CA . LEU A 1 85 ? -13.876 -0.619 0.008 1.00 89.25 85 LEU A CA 1
ATOM 702 C C . LEU A 1 85 ? -13.533 -0.972 1.454 1.00 89.25 85 LEU A C 1
ATOM 704 O O . LEU A 1 85 ? -14.175 -0.464 2.366 1.00 89.25 85 LEU A O 1
ATOM 708 N N . ASP A 1 86 ? -12.551 -1.841 1.658 1.00 89.31 86 ASP A N 1
ATOM 709 C CA . ASP A 1 86 ? -12.232 -2.367 2.986 1.00 89.31 86 ASP A CA 1
ATOM 710 C C . ASP A 1 86 ? -11.182 -1.507 3.690 1.00 89.31 86 ASP A C 1
ATOM 712 O O . ASP A 1 86 ? -11.242 -1.295 4.903 1.00 89.31 86 ASP A O 1
ATOM 716 N N . SER A 1 87 ? -10.211 -0.969 2.941 1.00 91.00 87 SER A N 1
ATOM 717 C CA . SER A 1 87 ? -9.199 -0.103 3.543 1.00 91.00 87 SER A CA 1
ATOM 718 C C . SER A 1 87 ? -8.448 0.816 2.584 1.00 91.00 87 SER A C 1
ATOM 720 O O . SER A 1 87 ? -8.336 0.560 1.383 1.00 91.00 87 SER A O 1
ATOM 722 N N . PHE A 1 88 ? -7.798 1.818 3.174 1.00 94.19 88 PHE A N 1
ATOM 723 C CA . PHE A 1 88 ? -6.776 2.649 2.542 1.00 94.19 88 PHE A CA 1
ATOM 724 C C . PHE A 1 88 ? -5.392 2.237 3.039 1.00 94.19 88 PHE A C 1
ATOM 726 O O . PHE A 1 88 ? -5.062 2.472 4.196 1.00 94.19 88 PHE A O 1
ATOM 733 N N . LEU A 1 89 ? -4.597 1.598 2.182 1.00 92.75 89 LEU A N 1
ATOM 734 C CA . LEU A 1 89 ? -3.196 1.286 2.442 1.00 92.75 89 LEU A CA 1
ATOM 735 C C . LEU A 1 89 ? -2.324 2.485 2.062 1.00 92.75 89 LEU A C 1
ATOM 737 O O . LEU A 1 89 ? -2.171 2.801 0.878 1.00 92.75 89 LEU A O 1
ATOM 741 N N . TRP A 1 90 ? -1.741 3.112 3.077 1.00 92.75 90 TRP A N 1
ATOM 742 C CA . TRP A 1 90 ? -0.733 4.153 2.942 1.00 92.75 90 TRP A CA 1
ATOM 743 C C . TRP A 1 90 ? 0.629 3.485 2.765 1.00 92.75 90 TRP A C 1
ATOM 745 O O . TRP A 1 90 ? 1.214 2.957 3.712 1.00 92.75 90 TRP A O 1
ATOM 755 N N . ASP A 1 91 ? 1.062 3.413 1.510 1.00 88.94 91 ASP A N 1
ATOM 756 C CA . ASP A 1 91 ? 2.335 2.821 1.110 1.00 88.94 91 ASP A CA 1
ATOM 757 C C . ASP A 1 91 ? 3.525 3.725 1.483 1.00 88.94 91 ASP A C 1
ATOM 759 O O . ASP A 1 91 ? 3.334 4.715 2.188 1.00 88.94 91 ASP A O 1
ATOM 763 N N . ASP A 1 92 ? 4.738 3.381 1.043 1.00 85.38 92 ASP A N 1
ATOM 764 C CA . ASP A 1 92 ? 5.967 4.103 1.400 1.00 85.38 92 ASP A CA 1
ATOM 765 C C . ASP A 1 92 ? 5.857 5.639 1.308 1.00 85.38 92 ASP A C 1
ATOM 767 O O . ASP A 1 92 ? 5.163 6.206 0.457 1.00 85.38 92 ASP A O 1
ATOM 771 N N . GLY A 1 93 ? 6.591 6.316 2.192 1.00 83.75 93 GLY A N 1
ATOM 772 C CA . GLY A 1 93 ? 6.687 7.767 2.241 1.00 83.75 93 GLY A CA 1
ATOM 773 C C . GLY A 1 93 ? 5.801 8.433 3.287 1.00 83.75 93 GLY A C 1
ATOM 774 O O . GLY A 1 93 ? 5.668 9.648 3.226 1.00 83.75 93 GLY A O 1
ATOM 775 N N . TRP A 1 94 ? 5.206 7.721 4.245 1.00 88.69 94 TRP A N 1
ATOM 776 C CA . TRP A 1 94 ? 4.468 8.334 5.364 1.00 88.69 94 TRP A CA 1
ATOM 777 C C . TRP A 1 94 ? 5.337 8.589 6.611 1.00 88.69 94 TRP A C 1
ATOM 779 O O . TRP A 1 94 ? 5.007 9.453 7.431 1.00 88.69 94 TRP A O 1
ATOM 789 N N . ASP A 1 95 ? 6.434 7.849 6.752 1.00 85.88 95 ASP A N 1
ATOM 790 C CA . ASP A 1 95 ? 7.336 7.866 7.897 1.00 85.88 95 ASP A CA 1
ATOM 791 C C . ASP A 1 95 ? 8.534 8.806 7.703 1.00 85.88 95 ASP A C 1
ATOM 793 O O . ASP A 1 95 ? 8.753 9.377 6.628 1.00 85.88 95 ASP A O 1
ATOM 797 N N . ASP A 1 96 ? 9.273 9.002 8.792 1.00 83.94 96 ASP A N 1
ATOM 798 C CA . ASP A 1 96 ? 10.555 9.691 8.827 1.00 83.94 96 ASP A CA 1
ATOM 799 C C . ASP A 1 96 ? 11.621 8.783 9.464 1.00 83.94 96 ASP A C 1
ATOM 801 O O . ASP A 1 96 ? 11.626 8.597 10.686 1.00 83.94 96 ASP A O 1
ATOM 805 N N . PRO A 1 97 ? 12.524 8.191 8.662 1.00 73.88 97 PRO A N 1
ATOM 806 C CA . PRO A 1 97 ? 13.544 7.290 9.181 1.00 73.88 97 PRO A CA 1
ATOM 807 C C . PRO A 1 97 ? 14.621 8.002 10.015 1.00 73.88 97 PRO A C 1
ATOM 809 O O . PRO A 1 97 ? 15.363 7.312 10.720 1.00 73.88 97 PRO A O 1
ATOM 812 N N . GLU A 1 98 ? 14.734 9.336 9.951 1.00 78.94 98 GLU A N 1
ATOM 813 C CA . GLU A 1 98 ? 15.680 10.104 10.775 1.00 78.94 98 GLU A CA 1
ATOM 814 C C . GLU A 1 98 ? 15.187 10.244 12.224 1.00 78.94 98 GLU A C 1
ATOM 816 O O . GLU A 1 98 ? 15.993 10.195 13.155 1.00 78.94 98 GLU A O 1
ATOM 821 N N . GLU A 1 99 ? 13.869 10.311 12.425 1.00 77.38 99 GLU A N 1
ATOM 822 C CA . GLU A 1 99 ? 13.224 10.390 13.748 1.00 77.38 99 GLU A CA 1
ATOM 823 C C . GLU A 1 99 ? 13.056 9.014 14.420 1.00 77.38 99 GLU A C 1
ATOM 825 O O . GLU A 1 99 ? 12.844 8.901 15.632 1.00 77.38 99 GLU A O 1
ATOM 830 N N . GLY A 1 100 ? 13.185 7.934 13.649 1.00 72.88 100 GLY A N 1
ATOM 831 C CA . GLY A 1 100 ? 13.203 6.567 14.155 1.00 72.88 100 GLY A CA 1
ATOM 832 C C . GLY A 1 100 ? 12.578 5.564 13.194 1.00 72.88 100 GLY A C 1
ATOM 833 O O . GLY A 1 100 ? 11.945 5.912 12.203 1.00 72.88 100 GLY A O 1
ATOM 834 N N . MET A 1 101 ? 12.736 4.274 13.499 1.00 74.12 101 MET A N 1
ATOM 835 C CA . MET A 1 101 ? 12.157 3.212 12.674 1.00 74.12 101 MET A CA 1
ATOM 836 C C . MET A 1 101 ? 10.628 3.326 12.662 1.00 74.12 101 MET A C 1
ATOM 838 O O . MET A 1 101 ? 9.981 3.085 13.683 1.00 74.12 101 MET A O 1
ATOM 842 N N . TRP A 1 102 ? 10.075 3.698 11.503 1.00 78.38 102 TRP A N 1
ATOM 843 C CA . TRP A 1 102 ? 8.640 3.895 11.283 1.00 78.38 102 TRP A CA 1
ATOM 844 C C . TRP A 1 102 ? 8.022 4.925 12.246 1.00 78.38 102 TRP A C 1
ATOM 846 O O . TRP A 1 102 ? 6.894 4.765 12.735 1.00 78.38 102 TRP A O 1
ATOM 856 N N . ALA A 1 103 ? 8.787 5.971 12.567 1.00 83.94 103 ALA A N 1
ATOM 857 C CA . ALA A 1 103 ? 8.272 7.168 13.213 1.00 83.94 103 ALA A CA 1
ATOM 858 C C . ALA A 1 103 ? 7.452 7.980 12.201 1.00 83.94 103 ALA A C 1
ATOM 860 O O . ALA A 1 103 ? 7.799 8.042 11.026 1.00 83.94 103 ALA A O 1
ATOM 861 N N . PHE A 1 104 ? 6.350 8.598 12.630 1.00 88.75 104 PHE A N 1
ATOM 862 C CA . PHE A 1 104 ? 5.601 9.480 11.735 1.00 88.75 104 PHE A CA 1
ATOM 863 C C . PHE A 1 104 ? 6.448 10.697 11.377 1.00 88.75 104 PHE A C 1
ATOM 865 O O . PHE A 1 104 ? 7.059 11.301 12.254 1.00 88.75 104 PHE A O 1
ATOM 872 N N . ASN A 1 105 ? 6.402 11.112 10.113 1.00 89.88 105 ASN A N 1
ATOM 873 C CA . ASN A 1 105 ? 6.895 12.428 9.746 1.00 89.88 105 ASN A CA 1
ATOM 874 C C . ASN A 1 105 ? 5.945 13.494 10.322 1.00 89.88 105 ASN A C 1
ATOM 876 O O . ASN A 1 105 ? 4.856 13.712 9.788 1.00 89.88 105 ASN A O 1
ATOM 880 N N . GLU A 1 106 ? 6.329 14.131 11.430 1.00 93.19 106 GLU A N 1
ATOM 881 C CA . GLU A 1 106 ? 5.459 15.061 12.167 1.00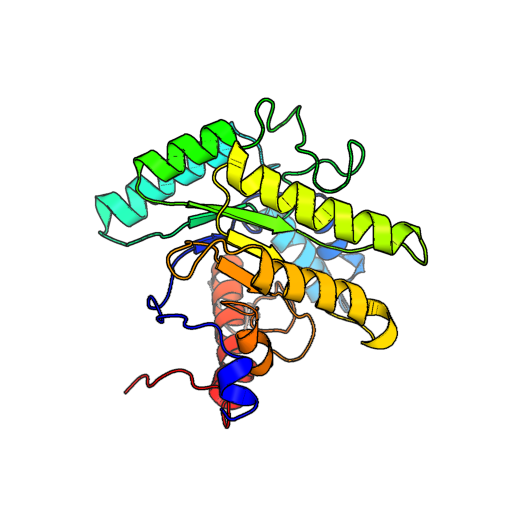 93.19 106 GLU A CA 1
ATOM 882 C C . GLU A 1 106 ? 5.153 16.350 11.390 1.00 93.19 106 GLU A C 1
ATOM 884 O O . GLU A 1 106 ? 4.121 16.980 11.622 1.00 93.19 106 GLU A O 1
ATOM 889 N N . GLU A 1 107 ? 5.988 16.729 10.420 1.00 93.25 107 GLU A N 1
ATOM 890 C CA . GLU A 1 107 ? 5.699 17.863 9.537 1.00 93.25 107 GLU A CA 1
ATOM 891 C C . GLU A 1 107 ? 4.486 17.573 8.637 1.00 93.25 107 GLU A C 1
ATOM 893 O O . GLU A 1 107 ? 3.598 18.414 8.475 1.00 93.25 107 GLU A O 1
ATOM 898 N N . ARG A 1 108 ? 4.410 16.359 8.078 1.00 92.75 108 ARG A N 1
ATOM 899 C CA . ARG A 1 108 ? 3.348 15.946 7.142 1.00 92.75 108 ARG A CA 1
ATOM 900 C C . ARG A 1 108 ? 2.148 15.307 7.841 1.00 92.75 108 ARG A C 1
ATOM 902 O O . ARG A 1 108 ? 1.028 15.381 7.324 1.00 92.75 108 ARG A O 1
ATOM 909 N N . PHE A 1 109 ? 2.372 14.716 9.012 1.00 94.25 109 PHE A N 1
ATOM 910 C CA . PHE A 1 109 ? 1.389 14.038 9.856 1.00 94.25 109 PHE A CA 1
ATOM 911 C C . PHE A 1 109 ? 1.569 14.432 11.333 1.00 94.25 109 PHE A C 1
ATOM 913 O O . PHE A 1 109 ? 1.943 13.600 12.163 1.00 94.25 109 PHE A O 1
ATOM 920 N N . PRO A 1 110 ? 1.241 15.681 11.715 1.00 93.50 110 PRO A N 1
ATOM 921 C CA . PRO A 1 110 ? 1.510 16.222 13.057 1.00 93.50 110 PRO A CA 1
ATOM 922 C C . PRO A 1 110 ? 0.761 15.519 14.196 1.00 93.50 110 PRO A C 1
ATOM 924 O O . PRO A 1 110 ? 1.031 15.756 15.369 1.00 93.50 110 PRO A O 1
ATOM 927 N N . ARG A 1 111 ? -0.225 14.675 13.876 1.00 91.38 111 ARG A N 1
ATOM 928 C CA . ARG A 1 111 ? -0.946 13.832 14.844 1.00 91.38 111 ARG A CA 1
ATOM 929 C C . ARG A 1 111 ? -0.935 12.362 14.425 1.00 91.38 111 ARG A C 1
ATOM 931 O O . ARG A 1 111 ? -1.897 11.631 14.699 1.00 91.38 111 ARG A O 1
ATOM 938 N N . GLY A 1 112 ? 0.106 11.955 13.698 1.00 90.94 112 GLY A N 1
ATOM 939 C CA . GLY A 1 112 ? 0.151 10.681 12.993 1.00 90.94 112 GLY A CA 1
ATOM 940 C C . GLY A 1 112 ? -1.100 10.485 12.138 1.00 90.94 112 GLY A C 1
ATOM 941 O O . GLY A 1 112 ? -1.628 11.422 11.542 1.00 90.94 112 GLY A O 1
ATOM 942 N N . PHE A 1 113 ? -1.627 9.265 12.125 1.00 93.19 113 PHE A N 1
ATOM 943 C CA . PHE A 1 113 ? -2.804 8.908 11.326 1.00 93.19 113 PHE A CA 1
ATOM 944 C C . PHE A 1 113 ? -4.138 9.024 12.068 1.00 93.19 113 PHE A C 1
ATOM 946 O O . PHE A 1 113 ? -5.154 8.560 11.562 1.00 93.19 113 PHE A O 1
ATOM 953 N N . SER A 1 114 ? -4.194 9.667 13.236 1.00 92.69 114 SER A N 1
ATOM 954 C CA . SER A 1 114 ? -5.439 9.794 14.017 1.00 92.69 114 SER A CA 1
ATOM 955 C C . SER A 1 114 ? -6.617 10.375 13.212 1.00 92.69 114 SER A C 1
ATOM 957 O O . SER A 1 114 ? -7.745 9.883 13.307 1.00 92.69 114 SER A O 1
ATOM 959 N N . GLN A 1 115 ? -6.362 11.372 12.360 1.00 94.88 115 GLN A N 1
ATOM 960 C CA . GLN A 1 115 ? -7.382 11.956 11.485 1.00 94.88 115 GLN A CA 1
ATOM 961 C C . GLN A 1 115 ? -7.791 11.014 10.348 1.00 94.88 115 GLN A C 1
ATOM 963 O O . GLN A 1 115 ? -8.977 10.934 10.030 1.00 94.88 115 GLN A O 1
ATOM 968 N N . LEU A 1 116 ? -6.845 10.262 9.777 1.00 95.00 116 LEU A N 1
ATOM 969 C CA . LEU A 1 116 ? -7.136 9.253 8.751 1.00 95.00 116 LEU A CA 1
ATOM 970 C C . LEU A 1 116 ? -7.932 8.083 9.340 1.00 95.00 116 LEU A C 1
ATOM 972 O O . LEU A 1 116 ? -8.886 7.607 8.728 1.00 95.00 116 LEU A O 1
ATOM 976 N N . ALA A 1 117 ? -7.600 7.667 10.564 1.00 92.06 117 ALA A N 1
ATOM 977 C CA . ALA A 1 117 ? -8.322 6.662 11.339 1.00 92.06 117 ALA A CA 1
ATOM 978 C C . ALA A 1 117 ? -9.783 7.057 11.536 1.00 92.06 117 ALA A C 1
ATOM 980 O O . ALA A 1 117 ? -10.691 6.257 11.307 1.00 92.06 117 ALA A O 1
ATOM 981 N N . LYS A 1 118 ? -10.013 8.313 11.929 1.00 93.31 118 LYS A N 1
ATOM 982 C CA . LYS A 1 118 ? -11.357 8.864 12.070 1.00 93.31 118 LYS A CA 1
ATOM 983 C C . LYS A 1 118 ? -12.102 8.873 10.731 1.00 93.31 118 LYS A C 1
ATOM 985 O O . LYS A 1 118 ? -13.213 8.359 10.673 1.00 93.31 118 LYS A O 1
ATOM 990 N N . ALA A 1 119 ? -11.486 9.406 9.675 1.00 94.88 119 ALA A N 1
ATOM 991 C CA . ALA A 1 119 ? -12.115 9.531 8.362 1.00 94.88 119 ALA A CA 1
ATOM 992 C C . ALA A 1 119 ? -12.473 8.171 7.739 1.00 94.88 119 ALA A C 1
ATOM 994 O O . ALA A 1 119 ? -13.571 8.013 7.216 1.00 94.88 119 ALA A O 1
ATOM 995 N N . ALA A 1 120 ? -11.591 7.173 7.839 1.00 91.81 120 ALA A N 1
ATOM 996 C CA . ALA A 1 120 ? -11.874 5.822 7.357 1.00 91.81 120 ALA A CA 1
ATOM 997 C C . ALA A 1 120 ? -13.010 5.161 8.160 1.00 91.81 120 ALA A C 1
ATOM 999 O O . ALA A 1 120 ? -13.923 4.578 7.577 1.00 91.81 120 ALA A O 1
ATOM 1000 N N . ARG A 1 121 ? -13.020 5.322 9.491 1.00 90.56 121 ARG A N 1
ATOM 1001 C CA . ARG A 1 121 ? -14.076 4.761 10.347 1.00 90.56 121 ARG A CA 1
ATOM 1002 C C . ARG A 1 121 ? -15.457 5.331 10.024 1.00 90.56 121 ARG A C 1
ATOM 1004 O O . ARG A 1 121 ? -16.431 4.587 10.036 1.00 90.56 121 ARG A O 1
ATOM 1011 N N . GLU A 1 122 ? -15.550 6.625 9.714 1.00 91.50 122 GLU A N 1
ATOM 1012 C CA . GLU A 1 122 ? -16.813 7.280 9.327 1.00 91.50 122 GLU A CA 1
ATOM 1013 C C . GLU A 1 122 ? -17.454 6.664 8.072 1.00 91.50 122 GLU A C 1
ATOM 1015 O O . GLU A 1 122 ? -18.660 6.801 7.870 1.00 91.50 122 GLU A O 1
ATOM 1020 N N . ILE A 1 123 ? -16.668 5.957 7.257 1.00 89.94 123 ILE A N 1
ATOM 1021 C CA . ILE A 1 123 ? -17.106 5.325 6.009 1.00 89.94 123 ILE A CA 1
ATOM 1022 C C . ILE A 1 123 ? -17.018 3.790 6.057 1.00 89.94 123 ILE A C 1
ATOM 1024 O O . ILE A 1 123 ? -17.059 3.141 5.015 1.00 89.94 123 ILE A O 1
ATOM 1028 N N . ASN A 1 124 ? -16.910 3.208 7.259 1.00 88.12 124 ASN A N 1
ATOM 1029 C CA . ASN A 1 124 ? -16.739 1.766 7.494 1.00 88.12 124 ASN A CA 1
ATOM 1030 C C . ASN A 1 124 ? -15.530 1.153 6.760 1.00 88.12 124 ASN A C 1
ATOM 1032 O O . ASN A 1 124 ? -15.579 0.008 6.322 1.00 88.12 124 ASN A O 1
ATOM 1036 N N . CYS A 1 125 ? -14.447 1.918 6.626 1.00 89.94 125 CYS A N 1
ATOM 1037 C CA . CYS A 1 125 ? -13.160 1.465 6.105 1.00 89.94 125 CYS A CA 1
ATOM 1038 C C . CYS A 1 125 ? -12.110 1.429 7.221 1.00 89.94 125 CYS A C 1
ATOM 1040 O O . CYS A 1 125 ? -12.206 2.139 8.225 1.00 89.94 125 CYS A O 1
ATOM 1042 N N . SER A 1 126 ? -11.046 0.666 6.994 1.00 89.06 126 SER A N 1
ATOM 1043 C CA . SER A 1 126 ? -9.841 0.674 7.825 1.00 89.06 126 SER A CA 1
ATOM 1044 C C . SER A 1 126 ? -8.679 1.422 7.169 1.00 89.06 126 SER A C 1
ATOM 1046 O O . SER A 1 126 ? -8.704 1.746 5.979 1.00 89.06 126 SER A O 1
ATOM 1048 N N . ASN A 1 127 ? -7.628 1.687 7.945 1.00 91.81 127 ASN A N 1
ATOM 1049 C CA . ASN A 1 127 ? -6.343 2.114 7.401 1.00 91.81 127 ASN A CA 1
ATOM 1050 C C . ASN A 1 127 ? -5.357 0.951 7.411 1.00 91.81 127 ASN A C 1
ATOM 1052 O O . ASN A 1 127 ? -5.382 0.089 8.295 1.00 91.81 127 ASN A O 1
ATOM 1056 N N . GLY A 1 128 ? -4.477 0.961 6.423 1.00 91.88 128 GLY A N 1
ATOM 1057 C CA . GLY A 1 128 ? -3.306 0.119 6.366 1.00 91.88 128 GLY A CA 1
ATOM 1058 C C . GLY A 1 128 ? -2.043 0.935 6.175 1.00 91.88 128 GLY A C 1
ATOM 1059 O O . GLY A 1 128 ? -2.107 2.073 5.714 1.00 91.88 128 GLY A O 1
ATOM 1060 N N . ILE A 1 129 ? -0.905 0.341 6.506 1.00 89.75 129 ILE A N 1
ATOM 1061 C CA . ILE A 1 129 ? 0.408 0.943 6.298 1.00 89.75 129 ILE A CA 1
ATOM 1062 C C . ILE A 1 129 ? 1.368 -0.041 5.649 1.00 89.75 129 ILE A C 1
ATOM 1064 O O . ILE A 1 129 ? 1.293 -1.255 5.859 1.00 89.75 129 ILE A O 1
ATOM 1068 N N . TRP A 1 130 ? 2.291 0.505 4.877 1.00 88.06 130 TRP A N 1
ATOM 1069 C CA . TRP A 1 130 ? 3.482 -0.199 4.440 1.00 88.06 130 TRP A CA 1
ATOM 1070 C C . TRP A 1 130 ? 4.578 -0.114 5.499 1.00 88.06 130 TRP A C 1
ATOM 1072 O O . TRP A 1 130 ? 4.782 0.941 6.101 1.00 88.06 130 TRP A O 1
ATOM 1082 N N . LEU A 1 131 ? 5.269 -1.234 5.703 1.00 80.75 131 LEU A N 1
ATOM 1083 C CA . LEU A 1 131 ? 6.438 -1.373 6.559 1.00 80.75 131 LEU A CA 1
ATOM 1084 C C . LEU A 1 131 ? 7.507 -2.179 5.825 1.00 80.75 131 LEU A C 1
ATOM 1086 O O . LEU A 1 131 ? 7.221 -3.194 5.189 1.00 80.75 131 LEU A O 1
ATOM 1090 N N . SER A 1 132 ? 8.759 -1.772 5.983 1.00 72.75 132 SER A N 1
ATOM 1091 C CA . SER A 1 132 ? 9.917 -2.477 5.439 1.00 72.75 132 SER A CA 1
ATOM 1092 C C . SER A 1 132 ? 10.934 -2.746 6.545 1.00 72.75 132 SER A C 1
ATOM 1094 O O . SER A 1 132 ? 11.372 -1.797 7.203 1.00 72.75 132 SER A O 1
ATOM 1096 N N . PRO A 1 133 ? 11.344 -4.009 6.762 1.00 60.81 133 PRO A N 1
ATOM 1097 C CA . PRO A 1 133 ? 12.307 -4.372 7.791 1.00 60.81 133 PRO A CA 1
ATOM 1098 C C . PRO A 1 133 ? 13.767 -4.105 7.377 1.00 60.81 133 PRO A C 1
ATOM 1100 O O . PRO A 1 133 ? 14.676 -4.484 8.113 1.00 60.81 133 PRO A O 1
ATOM 1103 N N . TRP A 1 134 ? 14.036 -3.490 6.215 1.00 58.59 134 TRP A N 1
ATOM 1104 C CA . TRP A 1 134 ? 15.394 -3.414 5.665 1.00 58.59 134 TRP A CA 1
ATOM 1105 C C . TRP A 1 134 ? 16.406 -2.685 6.578 1.00 58.59 134 TRP A C 1
ATOM 1107 O O . TRP A 1 134 ? 16.242 -1.525 6.966 1.00 58.59 134 TRP A O 1
ATOM 1117 N N . GLY A 1 135 ? 17.534 -3.365 6.822 1.00 47.00 135 GLY A N 1
ATOM 1118 C CA . GLY A 1 135 ? 18.815 -2.803 7.266 1.00 47.00 135 GLY A CA 1
ATOM 1119 C C . GLY A 1 135 ? 19.302 -3.279 8.644 1.00 47.00 135 GLY A C 1
ATOM 1120 O O . GLY A 1 135 ? 18.516 -3.447 9.572 1.00 47.00 135 GLY A O 1
ATOM 1121 N N . GLY A 1 136 ? 20.626 -3.417 8.792 1.00 40.00 136 GLY A N 1
ATOM 1122 C CA . GLY A 1 136 ? 21.321 -3.740 10.051 1.00 40.00 136 GLY A CA 1
ATOM 1123 C C . GLY A 1 136 ? 21.802 -5.197 10.156 1.00 40.00 136 GLY A C 1
ATOM 1124 O O . GLY A 1 136 ? 21.090 -6.118 9.780 1.00 40.00 136 GLY A O 1
ATOM 1125 N N . TYR A 1 137 ? 23.012 -5.410 10.690 1.00 32.97 137 TYR A N 1
ATOM 1126 C CA . TYR A 1 137 ? 23.577 -6.738 10.987 1.00 32.97 137 TYR A CA 1
ATOM 1127 C C . TYR A 1 137 ? 23.770 -6.911 12.504 1.00 32.97 137 TYR A C 1
ATOM 1129 O O . TYR A 1 137 ? 24.022 -5.934 13.213 1.00 32.97 137 TYR A O 1
ATOM 1137 N N . GLY A 1 138 ? 23.699 -8.149 13.007 1.00 46.19 138 GLY A N 1
ATOM 1138 C CA . GLY A 1 138 ? 23.986 -8.472 14.413 1.00 46.19 138 GLY A CA 1
ATOM 1139 C C . GLY A 1 138 ? 22.952 -7.908 15.398 1.00 46.19 138 GLY A C 1
ATOM 1140 O O . GLY A 1 138 ? 21.758 -7.942 15.130 1.00 46.19 138 GLY A O 1
ATOM 1141 N N . GLU A 1 139 ? 23.389 -7.368 16.537 1.00 46.97 139 GLU A N 1
ATOM 1142 C CA . GLU A 1 139 ? 22.495 -6.867 17.602 1.00 46.97 139 GLU A CA 1
ATOM 1143 C C . GLU A 1 139 ? 21.530 -5.758 17.138 1.00 46.97 139 GLU A C 1
ATOM 1145 O O . GLU A 1 139 ? 20.410 -5.654 17.640 1.00 46.97 139 GLU A O 1
ATOM 1150 N N . ALA A 1 140 ? 21.915 -4.969 16.127 1.00 44.66 140 ALA A N 1
ATOM 1151 C CA . ALA A 1 140 ? 21.056 -3.943 15.534 1.00 44.66 140 ALA A CA 1
ATOM 1152 C C . ALA A 1 140 ? 19.790 -4.530 14.879 1.00 44.66 140 ALA A C 1
ATOM 1154 O O . ALA A 1 140 ? 18.769 -3.850 14.809 1.00 44.66 140 ALA A O 1
ATOM 1155 N N . LYS A 1 141 ? 19.840 -5.792 14.435 1.00 56.97 141 LYS A N 1
ATOM 1156 C CA . LYS A 1 141 ? 18.717 -6.518 13.830 1.00 56.97 141 LYS A CA 1
ATOM 1157 C C . LYS A 1 141 ? 17.667 -6.920 14.871 1.00 56.97 141 LYS A C 1
ATOM 1159 O O . LYS A 1 141 ? 16.498 -6.593 14.715 1.00 56.97 141 LYS A O 1
ATOM 1164 N N . GLU A 1 142 ? 18.084 -7.522 15.984 1.00 60.44 142 GLU A N 1
ATOM 1165 C CA . GLU A 1 142 ? 17.196 -7.923 17.096 1.00 60.44 142 GLU A CA 1
ATOM 1166 C C . GLU A 1 142 ? 16.480 -6.736 17.759 1.00 60.44 142 GLU A C 1
ATOM 1168 O O . GLU A 1 142 ? 15.357 -6.844 18.259 1.00 60.44 142 GLU A O 1
ATOM 1173 N N . VAL A 1 143 ? 17.135 -5.573 17.783 1.00 62.41 143 VAL A N 1
ATOM 1174 C CA . VAL A 1 143 ? 16.529 -4.325 18.265 1.00 62.41 143 VAL A CA 1
ATOM 1175 C C . VAL A 1 143 ? 15.469 -3.821 17.285 1.00 62.41 143 VAL A C 1
ATOM 1177 O O . VAL A 1 143 ? 14.388 -3.432 17.721 1.00 62.41 143 VAL A O 1
ATOM 1180 N N . ARG A 1 144 ? 15.740 -3.875 15.974 1.00 63.94 144 ARG A N 1
ATOM 1181 C CA . ARG A 1 144 ? 14.789 -3.469 14.928 1.00 63.94 144 ARG A CA 1
ATOM 1182 C C . ARG A 1 144 ? 13.547 -4.352 14.898 1.00 63.94 144 ARG A C 1
ATOM 1184 O O . ARG A 1 144 ? 12.451 -3.820 14.809 1.00 63.94 144 ARG A O 1
ATOM 1191 N N . LEU A 1 145 ? 13.693 -5.668 15.053 1.00 64.50 145 LEU A N 1
ATOM 1192 C CA . LEU A 1 145 ? 12.556 -6.597 15.054 1.00 64.50 145 LEU A CA 1
ATOM 1193 C C . LEU A 1 145 ? 11.622 -6.379 16.254 1.00 64.50 145 LEU A C 1
ATOM 1195 O O . LEU A 1 145 ? 10.407 -6.316 16.092 1.00 64.50 145 LEU A O 1
ATOM 1199 N N . ARG A 1 146 ? 12.175 -6.171 17.455 1.00 66.06 146 ARG A N 1
ATOM 1200 C CA . ARG A 1 146 ? 11.360 -5.831 18.636 1.00 66.06 146 ARG A CA 1
ATOM 1201 C C . ARG A 1 146 ? 10.737 -4.441 18.542 1.00 66.06 146 ARG A C 1
ATOM 1203 O O . ARG A 1 146 ? 9.599 -4.248 18.964 1.00 66.06 146 ARG A O 1
ATOM 1210 N N . ALA A 1 147 ? 11.468 -3.470 17.994 1.00 68.88 147 ALA A N 1
ATOM 1211 C CA . ALA A 1 147 ? 10.919 -2.145 17.727 1.00 68.88 147 ALA A CA 1
ATOM 1212 C C . ALA A 1 147 ? 9.767 -2.224 16.718 1.00 68.88 147 ALA A C 1
ATOM 1214 O O . ALA A 1 147 ? 8.753 -1.558 16.906 1.00 68.88 147 ALA A O 1
ATOM 1215 N N . ALA A 1 148 ? 9.895 -3.086 15.709 1.00 70.12 148 ALA A N 1
ATOM 1216 C CA . ALA A 1 148 ? 8.914 -3.276 14.662 1.00 70.12 148 ALA A CA 1
ATOM 1217 C C . ALA A 1 148 ? 7.568 -3.785 15.186 1.00 70.12 148 ALA A C 1
ATOM 1219 O O . ALA A 1 148 ? 6.531 -3.181 14.920 1.00 70.12 148 ALA A O 1
ATOM 1220 N N . GLU A 1 149 ? 7.586 -4.862 15.970 1.00 72.44 149 GLU A N 1
ATOM 1221 C CA . GLU A 1 149 ? 6.380 -5.432 16.573 1.00 72.44 149 GLU A CA 1
ATOM 1222 C C . GLU A 1 149 ? 5.691 -4.433 17.515 1.00 72.44 149 GLU A C 1
ATOM 1224 O O . GLU A 1 149 ? 4.493 -4.161 17.389 1.00 72.44 149 GLU A O 1
ATOM 1229 N N . ALA A 1 150 ? 6.460 -3.819 18.421 1.00 75.12 150 ALA A N 1
ATOM 1230 C CA . ALA A 1 150 ? 5.932 -2.838 19.363 1.00 75.12 150 ALA A CA 1
ATOM 1231 C C . ALA A 1 150 ? 5.339 -1.614 18.647 1.00 75.12 150 ALA A C 1
ATOM 1233 O O . ALA A 1 150 ? 4.321 -1.068 19.080 1.00 75.12 150 ALA A O 1
ATOM 1234 N N . GLN A 1 151 ? 5.967 -1.173 17.557 1.00 76.12 151 GLN A N 1
ATOM 1235 C CA . GLN A 1 151 ? 5.497 -0.043 16.767 1.00 76.12 151 GLN A CA 1
ATOM 1236 C C . GLN A 1 151 ? 4.237 -0.394 15.975 1.00 76.12 151 GLN A C 1
ATOM 1238 O O . GLN A 1 151 ? 3.280 0.381 15.995 1.00 76.12 151 GLN A O 1
ATOM 1243 N N . ALA A 1 152 ? 4.182 -1.580 15.364 1.00 78.38 152 ALA A N 1
ATOM 1244 C CA . ALA A 1 152 ? 2.987 -2.066 14.687 1.00 78.38 152 ALA A CA 1
ATOM 1245 C C . ALA A 1 152 ? 1.799 -2.125 15.658 1.00 78.38 152 ALA A C 1
ATOM 1247 O O . ALA A 1 152 ? 0.744 -1.568 15.360 1.00 78.38 152 ALA A O 1
ATOM 1248 N N . LEU A 1 153 ? 1.982 -2.677 16.864 1.00 78.62 153 LEU A N 1
ATOM 1249 C CA . LEU A 1 153 ? 0.933 -2.719 17.888 1.00 78.62 153 LEU A CA 1
ATOM 1250 C C . LEU A 1 153 ? 0.470 -1.313 18.309 1.00 78.62 153 LEU A C 1
ATOM 1252 O O . LEU A 1 153 ? -0.732 -1.051 18.385 1.00 78.62 153 LEU A O 1
ATOM 1256 N N . LYS A 1 154 ? 1.403 -0.372 18.509 1.00 81.88 154 LYS A N 1
ATOM 1257 C CA . LYS A 1 154 ? 1.064 1.036 18.780 1.00 81.88 154 LYS A CA 1
ATOM 1258 C C . LYS A 1 154 ? 0.253 1.660 17.646 1.00 81.88 154 LYS A C 1
ATOM 1260 O O . LYS A 1 154 ? -0.655 2.440 17.920 1.00 81.88 154 LYS A O 1
ATOM 1265 N N . MET A 1 155 ? 0.550 1.338 16.389 1.00 83.88 155 MET A N 1
ATOM 1266 C CA . MET A 1 155 ? -0.208 1.837 15.237 1.00 83.88 155 MET A CA 1
ATOM 1267 C C . MET A 1 155 ? -1.621 1.265 15.189 1.00 83.88 155 MET A C 1
ATOM 1269 O O . MET A 1 155 ? -2.561 1.997 14.878 1.00 83.88 155 MET A O 1
ATOM 1273 N N . ARG A 1 156 ? -1.808 0.001 15.577 1.00 84.94 156 ARG A N 1
ATOM 1274 C CA . ARG A 1 156 ? -3.154 -0.564 15.744 1.00 84.94 156 ARG A CA 1
ATOM 1275 C C . ARG A 1 156 ? -3.952 0.227 16.777 1.00 84.94 156 ARG A C 1
ATOM 1277 O O . ARG A 1 156 ? -5.029 0.740 16.480 1.00 84.94 156 ARG A O 1
ATOM 1284 N N . GLN A 1 157 ? -3.367 0.397 17.962 1.00 80.50 157 GLN A N 1
ATOM 1285 C CA . GLN A 1 157 ? -4.016 1.027 19.112 1.00 80.50 157 GLN A CA 1
ATOM 1286 C C . GLN A 1 157 ? -4.298 2.521 18.896 1.00 80.50 157 GLN A C 1
ATOM 1288 O O . GLN A 1 157 ? -5.380 3.002 19.224 1.00 80.50 157 GLN A O 1
ATOM 1293 N N . ASN A 1 158 ? -3.343 3.257 18.321 1.00 77.19 158 ASN A N 1
ATOM 1294 C CA . ASN A 1 158 ? -3.383 4.723 18.287 1.00 77.19 158 ASN A CA 1
ATOM 1295 C C . ASN A 1 158 ? -3.783 5.300 16.924 1.00 77.19 158 ASN A C 1
ATOM 1297 O O . ASN A 1 158 ? -4.257 6.434 16.852 1.00 77.19 158 ASN A O 1
ATOM 1301 N N . ALA A 1 159 ? -3.592 4.543 15.843 1.00 78.38 159 ALA A N 1
ATOM 1302 C CA . ALA A 1 159 ? -3.821 4.995 14.473 1.00 78.38 159 ALA A CA 1
ATOM 1303 C C . ALA A 1 159 ? -4.885 4.172 13.726 1.00 78.38 159 ALA A C 1
ATOM 1305 O O . ALA A 1 159 ? -5.122 4.422 12.546 1.00 78.38 159 ALA A O 1
ATOM 1306 N N . GLY A 1 160 ? -5.555 3.219 14.391 1.00 81.69 160 GLY A N 1
ATOM 1307 C CA . GLY A 1 160 ? -6.611 2.410 13.773 1.00 81.69 160 GLY A CA 1
ATOM 1308 C C . GLY A 1 160 ? -6.126 1.649 12.538 1.00 81.69 160 GLY A C 1
ATOM 1309 O O . GLY A 1 160 ? -6.873 1.497 11.568 1.00 81.69 160 GLY A O 1
ATOM 1310 N N . VAL A 1 161 ? -4.852 1.255 12.550 1.00 85.75 161 VAL A N 1
ATOM 1311 C CA . VAL A 1 161 ? -4.229 0.493 11.473 1.00 85.75 161 VAL A CA 1
ATOM 1312 C C . VAL A 1 161 ? -4.532 -0.979 11.688 1.00 85.75 161 VAL A C 1
ATOM 1314 O O . VAL A 1 161 ? -4.124 -1.559 12.688 1.00 85.75 161 VAL A O 1
ATOM 1317 N N . ASN A 1 162 ? -5.216 -1.585 10.728 1.00 86.25 162 ASN A N 1
ATOM 1318 C CA . ASN A 1 162 ? -5.566 -3.004 10.757 1.00 86.25 162 ASN A CA 1
ATOM 1319 C C . ASN A 1 162 ? -5.042 -3.758 9.532 1.00 86.25 162 ASN A C 1
ATOM 1321 O O . ASN A 1 162 ? -5.197 -4.969 9.447 1.00 86.25 162 ASN A O 1
ATOM 1325 N N . PHE A 1 163 ? -4.379 -3.071 8.602 1.00 88.75 163 PHE A N 1
ATOM 1326 C CA . PHE A 1 163 ? -3.728 -3.689 7.455 1.00 88.75 163 PHE A CA 1
ATOM 1327 C C . PHE A 1 163 ? -2.230 -3.347 7.444 1.00 88.75 163 PHE A C 1
ATOM 1329 O O . PHE A 1 163 ? -1.851 -2.185 7.383 1.00 88.75 163 PHE A O 1
ATOM 1336 N N . PHE A 1 164 ? -1.363 -4.357 7.461 1.00 87.56 164 PHE A N 1
ATOM 1337 C CA . PHE A 1 164 ? 0.075 -4.191 7.270 1.00 87.56 164 PHE A CA 1
ATOM 1338 C C . PHE A 1 164 ? 0.524 -4.807 5.946 1.00 87.56 164 PHE A C 1
ATOM 1340 O O . PHE A 1 164 ? 0.284 -5.987 5.688 1.00 87.56 164 PHE A O 1
ATOM 1347 N N . LYS A 1 165 ? 1.189 -4.015 5.104 1.00 87.44 165 LYS A N 1
ATOM 1348 C CA . LYS A 1 165 ? 1.958 -4.501 3.955 1.00 87.44 165 LYS A CA 1
ATOM 1349 C C . LYS A 1 165 ? 3.424 -4.570 4.365 1.00 87.44 165 LYS A C 1
ATOM 1351 O O . LYS A 1 165 ? 4.052 -3.533 4.538 1.00 87.44 165 LYS A O 1
ATOM 1356 N N . PHE A 1 166 ? 3.956 -5.777 4.502 1.00 82.62 166 PHE A N 1
ATOM 1357 C CA . PHE A 1 166 ? 5.375 -5.992 4.752 1.00 82.62 166 PHE A CA 1
ATOM 1358 C C . PHE A 1 166 ? 6.123 -6.164 3.442 1.00 82.62 166 PHE A C 1
ATOM 1360 O O . PHE A 1 166 ? 5.808 -7.065 2.662 1.00 82.62 166 PHE A O 1
ATOM 1367 N N . ASP A 1 167 ? 7.104 -5.300 3.217 1.00 77.69 167 ASP A N 1
ATOM 1368 C CA . ASP A 1 167 ? 7.912 -5.289 2.007 1.00 77.69 167 ASP A CA 1
ATOM 1369 C C . ASP A 1 167 ? 9.316 -5.846 2.235 1.00 77.69 167 ASP A C 1
ATOM 1371 O O . ASP A 1 167 ? 9.751 -6.025 3.369 1.00 77.69 167 ASP A O 1
ATOM 1375 N N . GLY A 1 168 ? 10.051 -6.118 1.159 1.00 68.19 168 GLY A N 1
ATOM 1376 C CA . GLY A 1 168 ? 11.476 -6.407 1.269 1.00 68.19 168 GLY A CA 1
ATOM 1377 C C . GLY A 1 168 ? 11.847 -7.834 1.636 1.00 68.19 168 GLY A C 1
ATOM 1378 O O . GLY A 1 168 ? 12.995 -8.117 1.967 1.00 68.19 168 GLY A O 1
ATOM 1379 N N . VAL A 1 169 ? 10.905 -8.763 1.532 1.00 62.00 169 VAL A N 1
ATOM 1380 C CA . VAL A 1 169 ? 11.102 -10.157 1.937 1.00 62.00 169 VAL A CA 1
ATOM 1381 C C . VAL A 1 169 ? 11.688 -10.970 0.778 1.00 62.00 169 VAL A C 1
ATOM 1383 O O . VAL A 1 169 ? 11.142 -11.978 0.324 1.00 62.00 169 VAL A O 1
ATOM 1386 N N . ALA A 1 170 ? 12.784 -10.457 0.218 1.00 56.03 170 ALA A N 1
ATOM 1387 C CA . ALA A 1 170 ? 13.444 -10.973 -0.972 1.00 56.03 170 ALA A CA 1
ATOM 1388 C C . ALA A 1 170 ? 14.961 -10.909 -0.798 1.00 56.03 170 ALA A C 1
ATOM 1390 O O . ALA A 1 170 ? 15.536 -9.828 -0.711 1.00 56.03 170 ALA A O 1
ATOM 1391 N N . GLY A 1 171 ? 15.612 -12.066 -0.767 1.00 58.00 171 GLY A N 1
ATOM 1392 C CA . GLY A 1 171 ? 17.051 -12.162 -0.542 1.00 58.00 171 GLY A CA 1
ATOM 1393 C C . GLY A 1 171 ? 17.474 -13.596 -0.263 1.00 58.00 171 GLY A C 1
ATOM 1394 O O . GLY A 1 171 ? 16.650 -14.512 -0.348 1.00 58.00 171 GLY A O 1
ATOM 1395 N N . ASP A 1 172 ? 18.753 -13.789 0.054 1.00 60.41 172 ASP A N 1
ATOM 1396 C CA . ASP A 1 172 ? 19.242 -15.073 0.552 1.00 60.41 172 ASP A CA 1
ATOM 1397 C C . ASP A 1 172 ? 18.488 -15.410 1.851 1.00 60.41 172 ASP A C 1
ATOM 1399 O O . ASP A 1 172 ? 18.533 -14.614 2.793 1.00 60.41 172 ASP A O 1
ATOM 1403 N N . PRO A 1 173 ? 17.786 -16.557 1.939 1.00 63.00 173 PRO A N 1
ATOM 1404 C CA . PRO A 1 173 ? 17.124 -16.979 3.167 1.00 63.00 173 PRO A CA 1
ATOM 1405 C C . PRO A 1 173 ? 18.041 -16.954 4.395 1.00 63.00 173 PRO A C 1
ATOM 1407 O O . PRO A 1 173 ? 17.558 -16.689 5.487 1.00 63.00 173 PRO A O 1
ATOM 1410 N N . ALA A 1 174 ? 19.351 -17.171 4.244 1.00 61.44 174 ALA A N 1
ATOM 1411 C CA . ALA A 1 174 ? 20.300 -17.065 5.351 1.00 61.44 174 ALA A CA 1
ATOM 1412 C C . ALA A 1 174 ? 20.435 -15.632 5.903 1.00 61.44 174 ALA A C 1
ATOM 1414 O O . ALA A 1 174 ? 20.750 -15.450 7.078 1.00 61.44 174 ALA A O 1
ATOM 1415 N N . GLU A 1 175 ? 20.181 -14.619 5.075 1.00 60.78 175 GLU A N 1
ATOM 1416 C CA . GLU A 1 175 ? 20.259 -13.204 5.442 1.00 60.78 175 GLU A CA 1
ATOM 1417 C C . GLU A 1 175 ? 18.911 -12.672 5.941 1.00 60.78 175 GLU A C 1
ATOM 1419 O O . GLU A 1 175 ? 18.886 -11.919 6.916 1.00 60.78 175 GLU A O 1
ATOM 1424 N N . VAL A 1 176 ? 17.803 -13.106 5.321 1.00 64.75 176 VAL A N 1
ATOM 1425 C CA . VAL A 1 176 ? 16.450 -12.564 5.567 1.00 64.75 176 VAL A CA 1
ATOM 1426 C C . VAL A 1 176 ? 15.552 -13.434 6.466 1.00 64.75 176 VAL A C 1
ATOM 1428 O O . VAL A 1 176 ? 14.394 -13.085 6.702 1.00 64.75 176 VAL A O 1
ATOM 1431 N N . ALA A 1 177 ? 16.041 -14.584 6.957 1.00 66.81 177 ALA A N 1
ATOM 1432 C CA . ALA A 1 177 ? 15.240 -15.532 7.746 1.00 66.81 177 ALA A CA 1
ATOM 1433 C C . ALA A 1 177 ? 14.652 -14.921 9.020 1.00 66.81 177 ALA A C 1
ATOM 1435 O O . ALA A 1 177 ? 13.489 -15.154 9.317 1.00 66.81 177 ALA A O 1
ATOM 1436 N N . ALA A 1 178 ? 15.424 -14.136 9.767 1.00 64.56 178 ALA A N 1
ATOM 1437 C CA . ALA A 1 178 ? 14.939 -13.563 11.022 1.00 64.56 178 ALA A CA 1
ATOM 1438 C C . ALA A 1 178 ? 13.946 -12.404 10.798 1.00 64.56 178 ALA A C 1
ATOM 1440 O O . ALA A 1 178 ? 13.012 -12.246 11.578 1.00 64.56 178 ALA A O 1
ATOM 1441 N N . GLU A 1 179 ? 14.069 -11.641 9.705 1.00 68.06 179 GLU A N 1
ATOM 1442 C CA . GLU A 1 179 ? 13.042 -10.692 9.263 1.00 68.06 179 GLU A CA 1
ATOM 1443 C C . GLU A 1 179 ? 11.757 -11.439 8.917 1.00 68.06 179 GLU A C 1
ATOM 1445 O O . GLU A 1 179 ? 10.694 -11.090 9.432 1.00 68.06 179 GLU A O 1
ATOM 1450 N N . MET A 1 180 ? 11.864 -12.507 8.110 1.00 70.31 180 MET A N 1
ATOM 1451 C CA . MET A 1 180 ? 10.758 -13.424 7.826 1.00 70.31 180 MET A CA 1
ATOM 1452 C C . MET A 1 180 ? 10.119 -13.928 9.122 1.00 70.31 180 MET A C 1
ATOM 1454 O O . MET A 1 180 ? 8.922 -13.752 9.304 1.00 70.31 180 MET A O 1
ATOM 1458 N N . GLU A 1 181 ? 10.887 -14.495 10.048 1.00 70.81 181 GLU A N 1
ATOM 1459 C CA . GLU A 1 181 ? 10.369 -15.035 11.306 1.00 70.81 181 GLU A CA 1
ATOM 1460 C C . GLU A 1 181 ? 9.673 -13.981 12.166 1.00 70.81 181 GLU A C 1
ATOM 1462 O O . GLU A 1 181 ? 8.590 -14.263 12.668 1.00 70.81 181 GLU A O 1
ATOM 1467 N N . ALA A 1 182 ? 10.214 -12.767 12.287 1.00 69.25 182 ALA A N 1
ATOM 1468 C CA . ALA A 1 182 ? 9.568 -11.699 13.048 1.00 69.25 182 ALA A CA 1
ATOM 1469 C C . ALA A 1 182 ? 8.241 -11.252 12.419 1.00 69.25 182 ALA A C 1
ATOM 1471 O O . ALA A 1 182 ? 7.254 -11.066 13.127 1.00 69.25 182 ALA A O 1
ATOM 1472 N N . MET A 1 183 ? 8.174 -11.130 11.089 1.00 70.38 183 MET A N 1
ATOM 1473 C CA . MET A 1 183 ? 6.919 -10.790 10.403 1.00 70.38 183 MET A CA 1
ATOM 1474 C C . MET A 1 183 ? 5.889 -11.918 10.513 1.00 70.38 183 MET A C 1
ATOM 1476 O O . MET A 1 183 ? 4.708 -11.663 10.747 1.00 70.38 183 MET A O 1
ATOM 1480 N N . LEU A 1 184 ? 6.323 -13.175 10.368 1.00 70.12 184 LEU A N 1
ATOM 1481 C CA . LEU A 1 184 ? 5.457 -14.342 10.560 1.00 70.12 184 LEU A CA 1
ATOM 1482 C C . LEU A 1 184 ? 5.016 -14.467 12.030 1.00 70.12 184 LEU A C 1
ATOM 1484 O O . LEU A 1 184 ? 3.896 -14.910 12.289 1.00 70.12 184 LEU A O 1
ATOM 1488 N N . GLY A 1 185 ? 5.874 -14.061 12.970 1.00 68.94 185 GLY A N 1
ATOM 1489 C CA . GLY A 1 185 ? 5.601 -13.929 14.398 1.00 68.94 185 GLY A CA 1
ATOM 1490 C C . GLY A 1 185 ? 4.508 -12.901 14.657 1.00 68.94 185 GLY A C 1
ATOM 1491 O O . GLY A 1 185 ? 3.468 -13.267 15.191 1.00 68.94 185 GLY A O 1
ATOM 1492 N N . PHE A 1 186 ? 4.651 -11.674 14.146 1.00 72.81 186 PHE A N 1
ATOM 1493 C CA . PHE A 1 186 ? 3.599 -10.653 14.210 1.00 72.81 186 PHE A CA 1
ATOM 1494 C C . PHE A 1 186 ? 2.286 -11.132 13.574 1.00 72.81 186 PHE A C 1
ATOM 1496 O O . PHE A 1 186 ? 1.211 -10.878 14.103 1.00 72.81 186 PHE A O 1
ATOM 1503 N N . GLY A 1 187 ? 2.333 -11.888 12.473 1.00 68.19 187 GLY A N 1
ATOM 1504 C CA . GLY A 1 187 ? 1.116 -12.454 11.883 1.00 68.19 187 GLY A CA 1
ATOM 1505 C C . GLY A 1 187 ? 0.407 -13.513 12.725 1.00 68.19 187 GLY A C 1
ATOM 1506 O O . GLY A 1 187 ? -0.794 -13.735 12.536 1.00 68.19 187 GLY A O 1
ATOM 1507 N N . LYS A 1 188 ? 1.123 -14.150 13.657 1.00 65.88 188 LYS A N 1
ATOM 1508 C CA . LYS A 1 188 ? 0.560 -15.087 14.634 1.00 65.88 188 LYS A CA 1
ATOM 1509 C C . LYS A 1 188 ? 0.149 -14.406 15.936 1.00 65.88 188 LYS A C 1
ATOM 1511 O O . LYS A 1 188 ? -0.933 -14.693 16.427 1.00 65.88 188 LYS A O 1
ATOM 1516 N N . GLU A 1 189 ? 1.013 -13.562 16.487 1.00 68.81 189 GLU A N 1
ATOM 1517 C CA . GLU A 1 189 ? 0.892 -12.974 17.830 1.00 68.81 189 GLU A CA 1
ATOM 1518 C C . GLU A 1 189 ? 0.209 -11.606 17.816 1.00 68.81 189 GLU A C 1
ATOM 1520 O O . GLU A 1 189 ? -0.354 -11.174 18.814 1.00 68.81 189 GLU A O 1
ATOM 1525 N N . GLY A 1 190 ? 0.206 -10.935 16.666 1.00 68.12 190 GLY A N 1
ATOM 1526 C CA . GLY A 1 190 ? -0.435 -9.642 16.485 1.00 68.12 190 GLY A CA 1
ATOM 1527 C C . GLY A 1 190 ? -1.957 -9.712 16.412 1.00 68.12 190 GLY A C 1
ATOM 1528 O O . GLY A 1 190 ? -2.567 -8.648 16.421 1.00 68.12 190 GLY A O 1
ATOM 1529 N N . LYS A 1 191 ? -2.565 -10.908 16.332 1.00 69.50 191 LYS A N 1
ATOM 1530 C CA . LYS A 1 191 ? -4.019 -11.098 16.456 1.00 69.50 191 LYS A CA 1
ATOM 1531 C C . LYS A 1 191 ? -4.386 -11.406 17.901 1.00 69.50 191 LYS A C 1
ATOM 1533 O O . LYS A 1 191 ? -3.858 -12.360 18.466 1.00 69.50 191 LYS A O 1
ATOM 1538 N N . GLU A 1 192 ? -5.307 -10.634 18.471 1.00 67.62 192 GLU A N 1
ATOM 1539 C CA . GLU A 1 192 ? -5.786 -10.880 19.839 1.00 67.62 192 GLU A CA 1
ATOM 1540 C C . GLU A 1 192 ? -6.693 -12.124 19.910 1.00 67.62 192 GLU A C 1
ATOM 1542 O O . GLU A 1 192 ? -6.588 -12.913 20.851 1.00 67.62 192 GLU A O 1
ATOM 1547 N N . ASP A 1 193 ? -7.535 -12.333 18.892 1.00 70.50 193 ASP A N 1
ATOM 1548 C CA . ASP A 1 193 ? -8.416 -13.493 18.735 1.00 70.50 193 ASP A CA 1
ATOM 1549 C C . ASP A 1 193 ? -8.775 -13.763 17.251 1.00 70.50 193 ASP A C 1
ATOM 1551 O O . ASP A 1 193 ? -8.225 -13.147 16.333 1.00 70.50 193 ASP A O 1
ATOM 1555 N N . ASP A 1 194 ? -9.670 -14.730 17.004 1.00 67.00 194 ASP A N 1
ATOM 1556 C CA . ASP A 1 194 ? -10.123 -15.102 15.653 1.00 67.00 194 ASP A CA 1
ATOM 1557 C C . ASP A 1 194 ? -11.010 -14.025 14.985 1.00 67.00 194 ASP A C 1
ATOM 1559 O O . ASP A 1 194 ? -11.139 -14.024 13.754 1.00 67.00 194 ASP A O 1
ATOM 1563 N N . ASP A 1 195 ? -11.597 -13.108 15.762 1.00 67.12 195 ASP A N 1
ATOM 1564 C CA . ASP A 1 195 ? -12.448 -12.017 15.275 1.00 67.12 195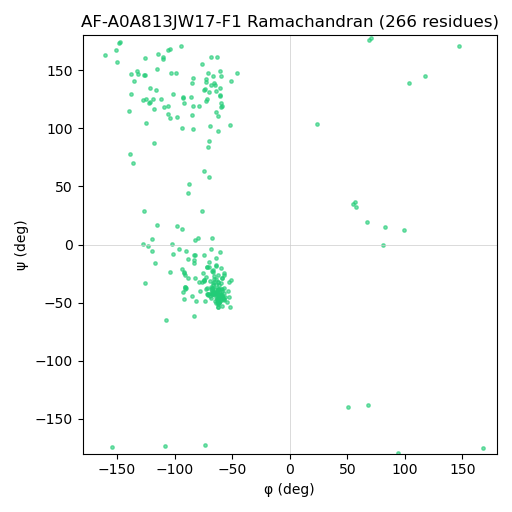 ASP A CA 1
ATOM 1565 C C . ASP A 1 195 ? -11.636 -10.754 14.929 1.00 67.12 195 ASP A C 1
ATOM 1567 O O . ASP A 1 195 ? -12.136 -9.871 14.222 1.00 67.12 195 ASP A O 1
ATOM 1571 N N . ASP A 1 196 ? -10.365 -10.701 15.337 1.00 72.19 196 ASP A N 1
ATOM 1572 C CA . ASP A 1 196 ? -9.458 -9.593 15.070 1.00 72.19 196 ASP A CA 1
ATOM 1573 C C . ASP A 1 196 ? -9.255 -9.334 13.559 1.00 72.19 196 ASP A C 1
ATOM 1575 O O . ASP A 1 196 ? -8.729 -10.157 12.790 1.00 72.19 196 ASP A O 1
ATOM 1579 N N . GLU A 1 197 ? -9.640 -8.128 13.131 1.00 76.69 197 GLU A N 1
ATOM 1580 C CA . GLU A 1 197 ? -9.621 -7.647 11.746 1.00 76.69 197 GLU A CA 1
ATOM 1581 C C . 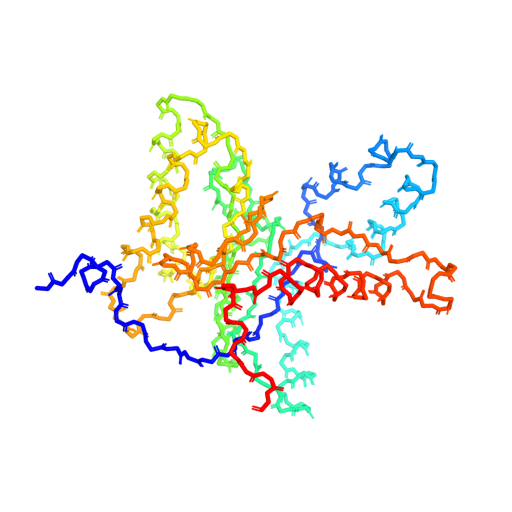GLU A 1 197 ? -8.224 -7.263 11.235 1.00 76.69 197 GLU A C 1
ATOM 1583 O O . GLU A 1 197 ? -8.086 -6.422 10.351 1.00 76.69 197 GLU A O 1
ATOM 1588 N N . LEU A 1 198 ? -7.173 -7.895 11.756 1.00 82.12 198 LEU A N 1
ATOM 1589 C CA . LEU A 1 198 ? -5.817 -7.750 11.244 1.00 82.12 198 LEU A CA 1
ATOM 1590 C C . LEU A 1 198 ? -5.661 -8.452 9.886 1.00 82.12 198 LEU A C 1
ATOM 1592 O O . LEU A 1 198 ? -5.884 -9.662 9.764 1.00 82.12 198 LEU A O 1
ATOM 1596 N N . TRP A 1 199 ? -5.208 -7.700 8.888 1.00 85.19 199 TRP A N 1
ATOM 1597 C CA . TRP A 1 199 ? -4.843 -8.177 7.561 1.00 85.19 199 TRP A CA 1
ATOM 1598 C C . TRP A 1 199 ? -3.357 -7.965 7.296 1.00 85.19 199 TRP A C 1
ATOM 1600 O O . TRP A 1 199 ? -2.824 -6.872 7.500 1.00 85.19 199 TRP A O 1
ATOM 1610 N N . ILE A 1 200 ? -2.684 -8.995 6.792 1.00 84.38 200 ILE A N 1
ATOM 1611 C CA . ILE A 1 200 ? -1.265 -8.917 6.444 1.00 84.38 200 ILE A CA 1
ATOM 1612 C C . ILE A 1 200 ? -1.066 -9.233 4.965 1.00 84.38 200 ILE A C 1
ATOM 1614 O O . ILE A 1 200 ? -1.417 -10.313 4.486 1.00 84.38 200 ILE A O 1
ATOM 1618 N N . ASN A 1 201 ? -0.467 -8.287 4.242 1.00 85.81 201 ASN A N 1
ATOM 1619 C CA . ASN A 1 201 ? 0.059 -8.488 2.899 1.00 85.81 201 ASN A CA 1
ATOM 1620 C C . ASN A 1 201 ? 1.574 -8.658 2.962 1.00 85.81 201 ASN A C 1
ATOM 1622 O O . ASN A 1 201 ? 2.271 -7.837 3.549 1.00 85.81 201 ASN A O 1
ATOM 1626 N N . LEU A 1 202 ? 2.076 -9.706 2.324 1.00 81.69 202 LEU A N 1
ATOM 1627 C CA . LEU A 1 202 ? 3.501 -9.950 2.179 1.00 81.69 202 LEU A CA 1
ATOM 1628 C C . LEU A 1 202 ? 3.925 -9.638 0.752 1.00 81.69 202 LEU A C 1
ATOM 1630 O O . LEU A 1 202 ? 3.474 -10.308 -0.181 1.00 81.69 202 LEU A O 1
ATOM 1634 N N . THR A 1 203 ? 4.835 -8.689 0.559 1.00 77.12 203 THR A N 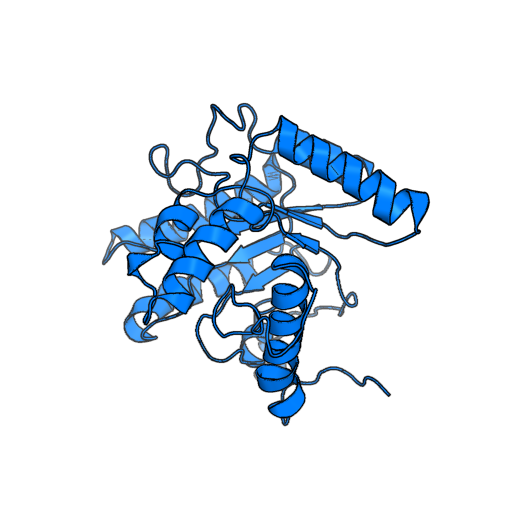1
ATOM 1635 C CA . THR A 1 203 ? 5.533 -8.605 -0.718 1.00 77.12 203 THR A CA 1
ATOM 1636 C C . THR A 1 203 ? 6.733 -9.541 -0.702 1.00 77.12 203 THR A C 1
ATOM 1638 O O . THR A 1 203 ? 7.582 -9.537 0.190 1.00 77.12 203 THR A O 1
ATOM 1641 N N . THR A 1 204 ? 6.792 -10.392 -1.717 1.00 64.25 204 THR A N 1
ATOM 1642 C CA . THR A 1 204 ? 7.950 -11.230 -1.968 1.00 64.25 204 THR A CA 1
ATOM 1643 C C . THR A 1 204 ? 8.496 -10.826 -3.326 1.00 64.25 204 THR A C 1
ATOM 1645 O O . THR A 1 204 ? 7.841 -11.012 -4.351 1.00 64.25 204 THR A O 1
ATOM 1648 N N . GLY A 1 205 ? 9.718 -10.300 -3.362 1.00 62.31 205 GLY A N 1
ATOM 1649 C CA . GLY A 1 205 ? 10.500 -10.181 -4.602 1.00 62.31 205 GLY A CA 1
ATOM 1650 C C . GLY A 1 205 ? 10.933 -11.544 -5.172 1.00 62.31 205 GLY A C 1
ATOM 1651 O O . GLY A 1 205 ? 11.690 -11.604 -6.137 1.00 62.31 205 GLY A O 1
ATOM 1652 N N . THR A 1 206 ? 10.471 -12.640 -4.567 1.00 60.69 206 THR A N 1
ATOM 1653 C CA . THR A 1 206 ? 10.682 -14.036 -4.959 1.00 60.69 206 THR A CA 1
ATOM 1654 C C . THR A 1 206 ? 9.383 -14.640 -5.522 1.00 60.69 206 THR A C 1
ATOM 1656 O O . THR A 1 206 ? 8.399 -13.936 -5.764 1.00 60.69 206 THR A O 1
ATOM 1659 N N . TRP A 1 207 ? 9.385 -15.947 -5.802 1.00 70.44 207 TRP A N 1
ATOM 1660 C CA . TRP A 1 207 ? 8.206 -16.660 -6.300 1.00 70.44 207 TRP A CA 1
ATOM 1661 C C . TRP A 1 207 ? 7.042 -16.590 -5.286 1.00 70.44 207 TRP A C 1
ATOM 1663 O O . TRP A 1 207 ? 7.254 -16.947 -4.121 1.00 70.44 207 TRP A O 1
ATOM 1673 N N . PRO A 1 208 ? 5.827 -16.170 -5.701 1.00 73.62 208 PRO A N 1
ATOM 1674 C CA . PRO A 1 208 ? 4.670 -16.027 -4.815 1.00 73.62 208 PRO A CA 1
ATOM 1675 C C . PRO A 1 208 ? 4.137 -17.402 -4.384 1.00 73.62 208 PRO A C 1
ATOM 1677 O O . PRO A 1 208 ? 3.211 -17.963 -4.969 1.00 73.62 208 PRO A O 1
ATOM 1680 N N . SER A 1 209 ? 4.756 -17.965 -3.350 1.00 75.94 209 SER A N 1
ATOM 1681 C CA . SER A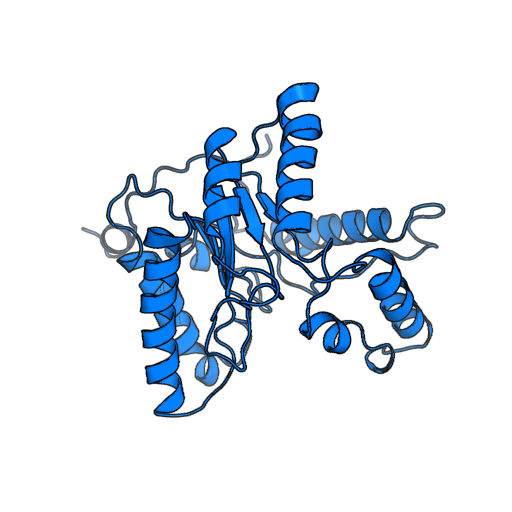 1 209 ? 4.436 -19.293 -2.833 1.00 75.94 209 SER A CA 1
ATOM 1682 C C . SER A 1 209 ? 3.119 -19.305 -2.050 1.00 75.94 209 SER A C 1
ATOM 1684 O O . SER A 1 209 ? 2.958 -18.497 -1.131 1.00 75.94 209 SER A O 1
ATOM 1686 N N . PRO A 1 210 ? 2.207 -20.268 -2.294 1.00 76.94 210 PRO A N 1
ATOM 1687 C CA . PRO A 1 210 ? 0.986 -20.401 -1.500 1.00 76.94 210 PRO A CA 1
ATOM 1688 C C . PRO A 1 210 ? 1.274 -20.756 -0.036 1.00 76.94 210 PRO A C 1
ATOM 1690 O O . PRO A 1 210 ? 0.417 -20.544 0.816 1.00 76.94 210 PRO A O 1
ATOM 1693 N N . PHE A 1 211 ? 2.470 -21.265 0.287 1.00 78.12 211 PHE A N 1
ATOM 1694 C CA . PHE A 1 211 ? 2.831 -21.577 1.670 1.00 78.12 211 PHE A CA 1
ATOM 1695 C C . PHE A 1 211 ? 2.875 -20.332 2.554 1.00 78.12 211 PHE A C 1
ATOM 1697 O O . PHE A 1 211 ? 2.532 -20.439 3.725 1.00 78.12 211 PHE A O 1
ATOM 1704 N N . PHE A 1 212 ? 3.192 -19.150 2.011 1.00 76.56 212 PHE A N 1
ATOM 1705 C CA . PHE A 1 212 ? 3.155 -17.904 2.784 1.00 76.56 212 PHE A CA 1
ATOM 1706 C C . PHE A 1 212 ? 1.763 -17.618 3.377 1.00 76.56 212 PHE A C 1
ATOM 1708 O O . PHE A 1 212 ? 1.663 -17.068 4.473 1.00 76.56 212 PHE A O 1
ATOM 1715 N N . LEU A 1 213 ? 0.691 -18.092 2.729 1.00 79.25 213 LEU A N 1
ATOM 1716 C CA . LEU A 1 213 ? -0.695 -17.945 3.196 1.00 79.25 213 LEU A CA 1
ATOM 1717 C C . LEU A 1 213 ? -1.015 -18.755 4.467 1.00 79.25 213 LEU A C 1
ATOM 1719 O O . LEU A 1 213 ? -2.121 -18.672 4.995 1.00 79.25 213 LEU A O 1
ATOM 1723 N N . LEU A 1 214 ? -0.072 -19.556 4.975 1.00 76.81 214 LEU A N 1
ATOM 1724 C CA . LEU A 1 214 ? -0.182 -20.156 6.309 1.00 76.81 214 LEU A CA 1
ATOM 1725 C C . LEU A 1 214 ? 0.000 -19.123 7.430 1.00 76.81 214 LEU A C 1
ATOM 1727 O O . LEU A 1 214 ? -0.403 -19.384 8.562 1.00 76.81 214 LEU A O 1
ATOM 1731 N N . TRP A 1 215 ? 0.603 -17.973 7.123 1.00 75.50 215 TRP A N 1
ATOM 1732 C CA . TRP A 1 215 ? 0.970 -16.951 8.103 1.00 75.50 215 TRP A CA 1
ATOM 1733 C C . TRP A 1 215 ? 0.402 -15.568 7.766 1.00 75.50 215 TRP A C 1
ATOM 1735 O O . TRP A 1 215 ? 0.041 -14.821 8.675 1.00 75.50 215 TRP A O 1
ATOM 1745 N N . VAL A 1 216 ? 0.272 -15.240 6.477 1.00 79.81 216 VAL A N 1
ATOM 1746 C CA . VAL A 1 216 ? -0.259 -13.952 5.997 1.00 79.81 216 VAL A CA 1
ATOM 1747 C C . VAL A 1 216 ? -1.579 -14.123 5.247 1.00 79.81 216 VAL A C 1
ATOM 1749 O O . VAL A 1 216 ? -1.931 -15.229 4.844 1.00 79.81 216 VAL A O 1
ATOM 1752 N N . ASP A 1 217 ? -2.317 -13.033 5.052 1.00 81.12 217 ASP A N 1
ATOM 1753 C CA . ASP A 1 217 ? -3.643 -13.057 4.420 1.00 81.12 217 ASP A CA 1
ATOM 1754 C C . ASP A 1 217 ? -3.582 -12.833 2.903 1.00 81.12 217 ASP A C 1
ATOM 1756 O O . ASP A 1 217 ? -4.453 -13.279 2.157 1.00 81.12 217 ASP A O 1
ATOM 1760 N N . SER A 1 218 ? -2.527 -12.175 2.419 1.00 82.94 218 SER A N 1
ATOM 1761 C CA . SER A 1 218 ? -2.288 -11.978 0.989 1.00 82.94 218 SER A CA 1
ATOM 1762 C C . SER A 1 218 ? -0.802 -11.889 0.658 1.00 82.94 218 SER A C 1
ATOM 1764 O O . SER A 1 218 ? 0.022 -11.548 1.504 1.00 82.94 218 SER A O 1
ATOM 1766 N N . ILE A 1 219 ? -0.461 -12.181 -0.596 1.00 82.12 219 ILE A N 1
ATOM 1767 C CA . ILE A 1 219 ? 0.903 -12.077 -1.117 1.00 82.12 219 ILE A CA 1
ATOM 1768 C C . ILE A 1 219 ? 0.937 -11.201 -2.369 1.00 82.12 219 ILE A C 1
ATOM 1770 O O . ILE A 1 219 ? -0.004 -11.201 -3.167 1.00 82.12 219 ILE A O 1
ATOM 1774 N N . TRP A 1 220 ? 2.021 -10.455 -2.559 1.00 81.19 220 TRP A N 1
ATOM 1775 C CA . TRP A 1 220 ? 2.282 -9.739 -3.804 1.00 81.19 220 TRP A CA 1
ATOM 1776 C C . TRP A 1 220 ? 2.532 -10.731 -4.937 1.00 81.19 220 TRP A C 1
ATOM 1778 O O . TRP A 1 220 ? 3.152 -11.773 -4.754 1.00 81.19 220 TRP A O 1
ATOM 1788 N N . ARG A 1 221 ? 2.090 -10.373 -6.141 1.00 80.94 221 ARG A N 1
ATOM 1789 C CA . ARG A 1 221 ? 2.121 -11.220 -7.346 1.00 80.94 221 ARG A CA 1
ATOM 1790 C C . ARG A 1 221 ? 3.526 -11.668 -7.811 1.00 80.94 221 ARG A C 1
ATOM 1792 O O . ARG A 1 221 ? 3.612 -12.417 -8.778 1.00 80.94 221 ARG A O 1
ATOM 1799 N N . GLY A 1 222 ? 4.607 -11.177 -7.196 1.00 76.19 222 GLY A N 1
ATOM 1800 C CA . GLY A 1 222 ? 5.992 -11.337 -7.667 1.00 76.19 222 GLY A CA 1
ATOM 1801 C C . GLY A 1 222 ? 6.296 -10.522 -8.936 1.00 76.19 222 GLY A C 1
ATOM 1802 O O . GLY A 1 222 ? 5.407 -9.874 -9.483 1.00 76.19 222 GLY A O 1
ATOM 1803 N N . HIS A 1 223 ? 7.540 -10.558 -9.433 1.00 78.75 223 HIS A N 1
ATOM 1804 C CA . HIS A 1 223 ? 8.046 -9.709 -10.537 1.00 78.75 223 HIS A CA 1
ATOM 1805 C C . HIS A 1 223 ? 8.188 -8.215 -10.170 1.00 78.75 223 HIS A C 1
ATOM 1807 O O . HIS A 1 223 ? 7.826 -7.784 -9.083 1.00 78.75 223 HIS A O 1
ATOM 1813 N N . ARG A 1 224 ? 8.716 -7.413 -11.105 1.00 76.00 224 ARG A N 1
ATOM 1814 C CA . ARG A 1 224 ? 8.890 -5.954 -10.983 1.00 76.00 224 ARG A CA 1
ATOM 1815 C C . ARG A 1 224 ? 7.609 -5.245 -10.546 1.00 76.00 224 ARG A C 1
ATOM 1817 O O . ARG A 1 224 ? 6.527 -5.548 -11.056 1.00 76.00 224 ARG A O 1
ATOM 1824 N N . ASP A 1 225 ? 7.747 -4.242 -9.689 1.00 74.50 225 ASP A N 1
ATOM 1825 C CA . ASP A 1 225 ? 6.612 -3.485 -9.152 1.00 74.50 225 ASP A CA 1
ATOM 1826 C C . ASP A 1 225 ? 5.907 -2.665 -10.232 1.00 74.50 225 ASP A C 1
ATOM 1828 O O . ASP A 1 225 ? 4.672 -2.627 -10.286 1.00 74.50 225 ASP A O 1
ATOM 1832 N N . VAL A 1 226 ? 6.680 -2.109 -11.172 1.00 73.25 226 VAL A N 1
ATOM 1833 C CA . VAL A 1 226 ? 6.147 -1.333 -12.296 1.00 73.25 226 VAL A CA 1
ATOM 1834 C C . VAL A 1 226 ? 6.854 -1.656 -13.605 1.00 73.25 226 VAL A C 1
ATOM 1836 O O . VAL A 1 226 ? 8.076 -1.591 -13.711 1.00 73.25 226 VAL A O 1
ATOM 1839 N N . MET A 1 227 ? 6.052 -1.950 -14.625 1.00 76.38 227 MET A N 1
ATOM 1840 C CA . MET A 1 227 ? 6.379 -1.837 -16.045 1.00 76.38 227 MET A CA 1
ATOM 1841 C C . MET A 1 227 ? 5.097 -1.479 -16.806 1.00 76.38 227 MET A C 1
ATOM 1843 O O . MET A 1 227 ? 4.011 -1.483 -16.230 1.00 76.38 227 MET A O 1
ATOM 1847 N N . ALA A 1 228 ? 5.210 -1.221 -18.101 1.00 76.44 228 ALA A N 1
ATOM 1848 C CA . ALA A 1 228 ? 4.080 -1.068 -18.998 1.00 76.44 228 ALA A CA 1
ATOM 1849 C C . ALA A 1 228 ? 4.326 -1.917 -20.243 1.00 76.44 228 ALA A C 1
ATOM 1851 O O . ALA A 1 228 ? 5.471 -2.058 -20.682 1.00 76.44 228 ALA A O 1
ATOM 1852 N N . VAL A 1 229 ? 3.261 -2.470 -20.822 1.00 83.06 229 VAL A N 1
ATOM 1853 C CA . VAL A 1 229 ? 3.346 -2.998 -22.190 1.00 83.06 229 VAL A CA 1
ATOM 1854 C C . VAL A 1 229 ? 3.726 -1.863 -23.149 1.00 83.06 229 VAL A C 1
ATOM 1856 O O . VAL A 1 229 ? 3.425 -0.695 -22.887 1.00 83.06 229 VAL A O 1
ATOM 1859 N N . SER A 1 230 ? 4.434 -2.171 -24.235 1.00 81.81 230 SER A N 1
ATOM 1860 C CA . SER A 1 230 ? 4.945 -1.129 -25.134 1.00 81.81 230 SER A CA 1
ATOM 1861 C C . SER A 1 230 ? 3.816 -0.417 -25.889 1.00 81.81 230 SER A C 1
ATOM 1863 O O . SER A 1 230 ? 2.707 -0.932 -26.020 1.00 81.81 230 SER A O 1
ATOM 1865 N N . GLU A 1 231 ? 4.090 0.779 -26.425 1.00 81.56 231 GLU A N 1
ATOM 1866 C CA . GLU A 1 231 ? 3.123 1.512 -27.270 1.00 81.56 231 GLU A CA 1
ATOM 1867 C C . GLU A 1 231 ? 2.732 0.704 -28.506 1.00 81.56 231 GLU A C 1
ATOM 1869 O O . GLU A 1 231 ? 1.599 0.757 -28.958 1.00 81.56 231 GLU A O 1
ATOM 1874 N N . LEU A 1 232 ? 3.664 -0.092 -29.027 1.00 85.69 232 LEU A N 1
ATOM 1875 C CA . LEU A 1 232 ? 3.411 -0.993 -30.146 1.00 85.69 232 LEU A CA 1
ATOM 1876 C C . LEU A 1 232 ? 2.438 -2.118 -29.766 1.00 85.69 232 LEU A C 1
ATOM 1878 O O . LEU A 1 232 ? 1.654 -2.552 -30.604 1.00 85.69 232 LEU A O 1
ATOM 1882 N N . GLN A 1 233 ? 2.494 -2.596 -28.518 1.00 86.31 233 GLN A N 1
ATOM 1883 C CA . GLN A 1 233 ? 1.616 -3.653 -28.011 1.00 86.31 233 GLN A CA 1
ATOM 1884 C C . GLN A 1 233 ? 0.221 -3.139 -27.642 1.00 86.31 233 GLN A C 1
ATOM 1886 O O . GLN A 1 233 ? -0.746 -3.883 -27.786 1.00 86.31 233 GLN A O 1
ATOM 1891 N N . LEU A 1 234 ? 0.107 -1.890 -27.178 1.00 88.75 234 LEU A N 1
ATOM 1892 C CA . LEU A 1 234 ? -1.178 -1.264 -26.864 1.00 88.75 234 LEU A CA 1
ATOM 1893 C C . LEU A 1 234 ? -1.210 0.206 -27.330 1.00 88.75 234 LEU A C 1
ATOM 1895 O O . LEU A 1 234 ? -1.047 1.111 -26.507 1.00 88.75 234 LEU A O 1
ATOM 1899 N N . PRO A 1 235 ? -1.407 0.448 -28.641 1.00 91.00 235 PRO A N 1
ATOM 1900 C CA . PRO A 1 235 ? -1.362 1.792 -29.211 1.00 91.00 235 PRO A CA 1
ATOM 1901 C C . PRO A 1 235 ? -2.482 2.697 -28.694 1.00 91.00 235 PRO A C 1
ATOM 1903 O O . PRO A 1 235 ? -3.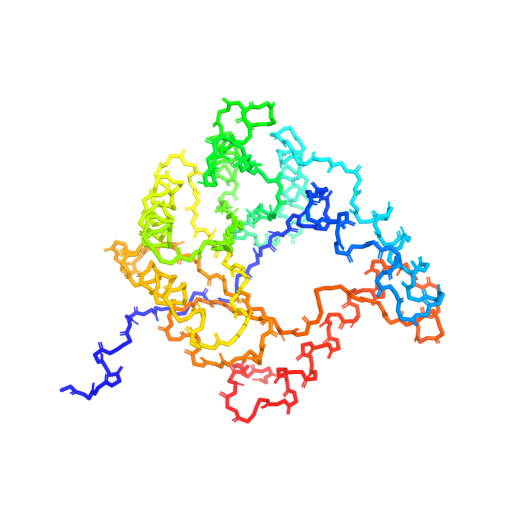642 2.290 -28.632 1.00 91.00 235 PRO A O 1
ATOM 1906 N N . GLY A 1 236 ? -2.144 3.947 -28.375 1.00 88.94 236 GLY A N 1
ATOM 1907 C CA . GLY A 1 236 ? -3.092 4.977 -27.942 1.00 88.94 236 GLY A CA 1
ATOM 1908 C C . GLY A 1 236 ? -3.496 4.897 -26.468 1.00 88.94 236 GLY A C 1
ATOM 1909 O O . GLY A 1 236 ? -4.274 5.735 -26.010 1.00 88.94 236 GLY A O 1
ATOM 1910 N N . ALA A 1 237 ? -2.978 3.924 -25.716 1.00 88.94 237 ALA A N 1
ATOM 1911 C CA . ALA A 1 237 ? -3.218 3.812 -24.284 1.00 88.94 237 ALA A CA 1
ATOM 1912 C C . ALA A 1 237 ? -2.251 4.690 -23.476 1.00 88.94 237 ALA A C 1
ATOM 1914 O O . ALA A 1 237 ? -1.061 4.794 -23.778 1.00 88.94 237 ALA A O 1
ATOM 1915 N N . SER A 1 238 ? -2.746 5.282 -22.388 1.00 84.75 238 SER A N 1
ATOM 1916 C CA . SER A 1 238 ? -1.895 6.013 -21.443 1.00 84.75 238 SER A CA 1
ATOM 1917 C C . SER A 1 238 ? -0.874 5.084 -20.774 1.00 84.75 238 SER A C 1
ATOM 1919 O O . SER A 1 238 ? -1.048 3.861 -20.732 1.00 84.75 238 SER A O 1
ATOM 1921 N N . VAL A 1 239 ? 0.196 5.641 -20.191 1.00 78.69 239 VAL A N 1
ATOM 1922 C CA . VAL A 1 239 ? 1.161 4.838 -19.414 1.00 78.69 239 VAL A CA 1
ATOM 1923 C C . VAL A 1 239 ? 0.449 4.090 -18.284 1.00 78.69 239 VAL A C 1
ATOM 1925 O O . VAL A 1 239 ? 0.696 2.899 -18.107 1.00 78.69 239 VAL A O 1
ATOM 1928 N N . ARG A 1 240 ? -0.500 4.738 -17.588 1.00 79.31 240 ARG A N 1
ATOM 1929 C CA . ARG A 1 240 ? -1.296 4.116 -16.515 1.00 79.31 240 ARG A CA 1
ATOM 1930 C C . ARG A 1 240 ? -2.106 2.913 -17.018 1.00 79.31 240 ARG A C 1
ATOM 1932 O O . ARG A 1 240 ? -2.078 1.868 -16.376 1.00 79.31 240 ARG A O 1
ATOM 1939 N N . GLN A 1 241 ? -2.764 3.016 -18.174 1.00 85.44 241 GLN A N 1
ATOM 1940 C CA . GLN A 1 241 ? -3.506 1.892 -18.770 1.00 85.44 241 GLN A CA 1
ATOM 1941 C C . GLN A 1 241 ? -2.578 0.735 -19.162 1.00 85.44 241 GLN A C 1
ATOM 1943 O O . GLN A 1 241 ? -2.846 -0.421 -18.846 1.00 85.44 241 GLN A O 1
ATOM 1948 N N . ARG A 1 242 ? -1.444 1.031 -19.805 1.00 86.31 242 ARG A N 1
ATOM 1949 C CA . ARG A 1 242 ? -0.466 -0.001 -20.193 1.00 86.31 242 ARG A CA 1
ATOM 1950 C C . ARG A 1 242 ? 0.187 -0.678 -18.989 1.00 86.31 242 ARG A C 1
ATOM 1952 O O . ARG A 1 242 ? 0.516 -1.862 -19.052 1.00 86.31 242 ARG A O 1
ATOM 1959 N N . TRP A 1 243 ? 0.363 0.050 -17.891 1.00 82.81 243 TRP A N 1
ATOM 1960 C CA . TRP A 1 243 ? 0.811 -0.506 -16.618 1.00 82.81 243 TRP A CA 1
ATOM 1961 C C . TRP A 1 243 ? -0.234 -1.435 -15.982 1.00 82.81 243 TRP A C 1
ATOM 1963 O O . TRP A 1 243 ? 0.126 -2.518 -15.518 1.00 82.81 243 TRP A O 1
ATOM 1973 N N . GLN A 1 244 ? -1.519 -1.064 -16.000 1.00 85.56 244 GLN A N 1
ATOM 1974 C CA . GLN A 1 244 ? -2.601 -1.946 -15.538 1.00 85.56 244 GLN A CA 1
ATOM 1975 C C . GLN A 1 244 ? -2.596 -3.272 -16.308 1.00 85.56 244 GLN A C 1
ATOM 1977 O O . GLN A 1 244 ? -2.552 -4.332 -15.688 1.00 85.56 244 GLN A O 1
ATOM 1982 N N . VAL A 1 245 ? -2.494 -3.213 -17.641 1.00 89.94 245 VAL A N 1
ATOM 1983 C CA . VAL A 1 245 ? -2.381 -4.413 -18.487 1.00 89.94 245 VAL A CA 1
ATOM 1984 C C . VAL A 1 245 ? -1.138 -5.233 -18.137 1.00 89.94 245 VAL A C 1
ATOM 1986 O O . VAL A 1 245 ? -1.223 -6.449 -17.993 1.00 89.94 245 VAL A O 1
ATOM 1989 N N . PHE A 1 246 ? 0.018 -4.596 -17.923 1.00 87.56 246 PHE A N 1
ATOM 1990 C CA . PHE A 1 246 ? 1.215 -5.307 -17.468 1.00 87.56 246 PHE A CA 1
ATOM 1991 C C . PHE A 1 246 ? 0.973 -6.072 -16.155 1.00 87.56 246 PHE A C 1
ATOM 1993 O O . PHE A 1 246 ? 1.369 -7.234 -16.047 1.00 87.56 246 PHE A O 1
ATOM 2000 N N . ARG A 1 247 ? 0.314 -5.455 -15.164 1.00 86.25 247 ARG A N 1
ATOM 2001 C CA . ARG A 1 247 ? 0.007 -6.120 -13.887 1.00 86.25 247 ARG A CA 1
ATOM 2002 C C . ARG A 1 247 ? -0.868 -7.349 -14.090 1.00 86.25 247 ARG A C 1
ATOM 2004 O O . ARG A 1 247 ? -0.575 -8.386 -13.498 1.00 86.25 247 ARG A O 1
ATOM 2011 N N . GLU A 1 248 ? -1.898 -7.239 -14.922 1.00 88.56 248 GLU A N 1
ATOM 2012 C CA . GLU A 1 248 ? -2.783 -8.354 -15.266 1.00 88.56 248 GLU A CA 1
ATOM 2013 C C . GLU A 1 248 ? -2.013 -9.488 -15.950 1.00 88.56 248 GLU A C 1
ATOM 2015 O O . GLU A 1 248 ? -2.132 -10.644 -15.541 1.00 88.56 248 GLU A O 1
ATOM 2020 N N . CYS A 1 249 ? -1.149 -9.164 -16.920 1.00 89.00 249 CYS A N 1
ATOM 2021 C CA . CYS A 1 249 ? -0.296 -10.150 -17.581 1.00 89.00 249 CYS A CA 1
ATOM 2022 C C . CYS A 1 249 ? 0.613 -10.880 -16.584 1.00 89.00 249 CYS A C 1
ATOM 2024 O O . CYS A 1 249 ? 0.709 -12.102 -16.632 1.00 89.00 249 CYS A O 1
ATOM 2026 N N . VAL A 1 250 ? 1.251 -10.164 -15.652 1.00 86.25 250 VAL A N 1
ATOM 2027 C CA . VAL A 1 250 ? 2.119 -10.786 -14.638 1.00 86.25 250 VAL A CA 1
ATOM 2028 C C . VAL A 1 250 ? 1.332 -11.723 -13.726 1.00 86.25 250 VAL A C 1
ATOM 2030 O O . VAL A 1 250 ? 1.788 -12.836 -13.476 1.00 86.25 250 VAL A O 1
ATOM 2033 N N . VAL A 1 251 ? 0.152 -11.314 -13.249 1.00 84.88 251 VAL A N 1
ATOM 2034 C CA . VAL A 1 251 ? -0.709 -12.182 -12.426 1.00 84.88 251 VAL A CA 1
ATOM 2035 C C . VAL A 1 251 ? -1.112 -13.432 -13.206 1.00 84.88 251 VAL A C 1
ATOM 2037 O O . VAL A 1 251 ? -1.061 -14.541 -12.673 1.00 84.88 251 VAL A O 1
ATOM 2040 N N . TYR A 1 252 ? -1.470 -13.280 -14.479 1.00 85.44 252 TYR A N 1
ATOM 2041 C CA . TYR A 1 252 ? -1.824 -14.411 -15.326 1.00 85.44 252 TYR A CA 1
ATOM 2042 C C . TYR A 1 252 ? -0.651 -15.388 -15.518 1.00 85.44 252 TYR A C 1
ATOM 2044 O O . TYR A 1 252 ? -0.822 -16.594 -15.347 1.00 85.44 252 TYR A O 1
ATOM 2052 N N . GLU A 1 253 ? 0.553 -14.892 -15.812 1.00 84.62 253 GLU A N 1
ATOM 2053 C CA . GLU A 1 253 ? 1.734 -15.740 -16.022 1.00 84.62 253 GLU A CA 1
ATOM 2054 C C . GLU A 1 253 ? 2.251 -16.392 -14.734 1.00 84.62 253 GLU A C 1
ATOM 2056 O O . GLU A 1 253 ? 2.614 -17.568 -14.748 1.00 84.62 253 GLU A O 1
ATOM 2061 N N . LEU A 1 254 ? 2.315 -15.649 -13.625 1.00 79.56 254 LEU A N 1
ATOM 2062 C CA . LEU A 1 254 ? 2.931 -16.132 -12.385 1.00 79.56 254 LEU A CA 1
ATOM 2063 C C . LEU A 1 254 ? 1.970 -16.869 -11.466 1.00 79.56 254 LEU A C 1
ATOM 2065 O O . LEU A 1 254 ? 2.406 -17.741 -10.722 1.00 79.56 254 LEU A O 1
ATOM 2069 N N . VAL A 1 255 ? 0.682 -16.534 -11.512 1.00 76.44 255 VAL A N 1
ATOM 2070 C CA . VAL A 1 255 ? -0.325 -17.145 -10.645 1.00 76.44 255 VAL A CA 1
ATOM 2071 C C . VAL A 1 255 ? -1.194 -18.083 -11.467 1.00 76.44 255 VAL A C 1
ATOM 2073 O O . VAL A 1 255 ? -1.116 -19.288 -11.273 1.00 76.44 255 VAL A O 1
ATOM 2076 N N . VAL A 1 256 ? -1.963 -17.577 -12.437 1.00 79.12 256 VAL A N 1
ATOM 2077 C CA . VAL A 1 256 ? -2.983 -18.384 -13.142 1.00 79.12 256 VAL A CA 1
ATOM 2078 C C . VAL A 1 256 ? -2.369 -19.564 -13.904 1.00 79.12 256 VAL A C 1
ATOM 2080 O O . VAL A 1 256 ? -2.845 -20.688 -13.783 1.00 79.12 256 VAL A O 1
ATOM 2083 N N . LYS A 1 257 ? -1.296 -19.341 -14.669 1.00 81.69 257 LYS A N 1
ATOM 2084 C CA . LYS A 1 257 ? -0.637 -20.395 -15.458 1.00 81.69 257 LYS A CA 1
ATOM 2085 C C . LYS A 1 257 ? 0.203 -21.363 -14.624 1.00 81.69 257 LYS A C 1
ATOM 2087 O O . LYS A 1 257 ? 0.327 -22.524 -15.004 1.00 81.69 257 LYS A O 1
ATOM 2092 N N . GLN A 1 258 ? 0.780 -20.909 -13.510 1.00 75.25 258 GLN A N 1
ATOM 2093 C CA . GLN A 1 258 ? 1.608 -21.749 -12.628 1.00 75.25 258 GLN A CA 1
ATOM 2094 C C . GLN A 1 258 ? 0.798 -22.455 -11.529 1.00 75.25 258 GLN A C 1
ATOM 2096 O O . GLN A 1 258 ? 1.345 -23.285 -10.799 1.00 75.25 258 GLN A O 1
ATOM 2101 N N . ALA A 1 259 ? -0.499 -22.159 -11.412 1.00 63.16 259 ALA A N 1
ATOM 2102 C CA . ALA A 1 259 ? -1.418 -22.666 -10.397 1.00 63.16 259 ALA A CA 1
ATOM 2103 C C . ALA A 1 259 ? -1.768 -24.163 -10.541 1.00 63.16 259 ALA A C 1
ATOM 2105 O O . ALA A 1 259 ? -2.936 -24.537 -10.588 1.00 63.16 259 ALA A O 1
ATOM 2106 N N . ALA A 1 260 ? -0.778 -25.059 -10.523 1.00 61.44 260 ALA A N 1
ATOM 2107 C CA . ALA A 1 260 ? -1.043 -26.464 -10.198 1.00 61.44 260 ALA A CA 1
ATOM 2108 C C . ALA A 1 260 ? -1.419 -26.630 -8.706 1.00 61.44 260 ALA A C 1
ATOM 2110 O O . ALA A 1 260 ? -2.215 -27.499 -8.363 1.00 61.44 260 ALA A O 1
ATOM 2111 N N . PHE A 1 261 ? -0.874 -25.770 -7.829 1.00 57.41 261 PHE A N 1
ATOM 2112 C CA . PHE A 1 261 ? -1.063 -25.807 -6.367 1.00 57.41 261 PHE A CA 1
ATOM 2113 C C . PHE A 1 261 ? -1.522 -24.480 -5.743 1.00 57.41 261 PHE A C 1
ATOM 2115 O O . PHE A 1 261 ? -1.688 -24.413 -4.528 1.00 57.41 261 PHE A O 1
ATOM 2122 N N . PHE A 1 262 ? -1.721 -23.425 -6.538 1.00 56.06 262 PHE A N 1
ATOM 2123 C CA . PHE A 1 262 ? -2.305 -22.169 -6.066 1.00 56.06 262 PHE A CA 1
ATOM 2124 C C . PHE A 1 262 ? -3.810 -22.245 -6.333 1.00 56.06 262 PHE A C 1
ATOM 2126 O O . PHE A 1 262 ? -4.217 -22.087 -7.484 1.00 56.06 262 PHE A O 1
ATOM 2133 N N . PRO A 1 263 ? -4.667 -22.557 -5.346 1.00 51.25 263 PRO A N 1
ATOM 2134 C CA . PRO A 1 263 ? -6.096 -22.531 -5.579 1.00 51.25 263 PRO A CA 1
ATOM 2135 C C . PRO A 1 263 ? -6.504 -21.064 -5.728 1.00 51.25 263 PRO A C 1
ATOM 2137 O O . PRO A 1 263 ? -6.886 -20.415 -4.761 1.00 51.25 263 PRO A O 1
ATOM 2140 N N . ILE A 1 264 ? -6.458 -20.535 -6.953 1.00 52.47 264 ILE A N 1
ATOM 2141 C CA . ILE A 1 264 ? -7.459 -19.545 -7.333 1.00 52.47 264 ILE A CA 1
ATOM 2142 C C . ILE A 1 264 ? -8.765 -20.325 -7.247 1.00 52.47 264 ILE A C 1
ATOM 2144 O O . ILE A 1 264 ? -9.070 -21.158 -8.102 1.00 52.47 264 ILE A O 1
ATOM 2148 N N . SER A 1 265 ? -9.454 -20.177 -6.121 1.00 44.03 265 SER A N 1
ATOM 2149 C CA . SER A 1 265 ? -10.746 -20.787 -5.866 1.00 44.03 265 SER A CA 1
ATOM 2150 C C . SER A 1 265 ? -11.675 -20.452 -7.032 1.00 44.03 265 SER A C 1
ATOM 2152 O O . SER A 1 265 ? -12.126 -19.322 -7.156 1.00 44.03 265 SER A O 1
ATOM 2154 N N . ARG A 1 266 ? -11.868 -21.447 -7.910 1.00 35.28 266 ARG A N 1
ATOM 2155 C CA . ARG A 1 266 ? -12.869 -21.576 -8.982 1.00 35.28 266 ARG A CA 1
ATOM 2156 C C . ARG A 1 266 ? -13.458 -20.260 -9.515 1.00 35.28 266 ARG A C 1
ATOM 2158 O O . ARG A 1 266 ? -14.412 -19.736 -8.955 1.00 35.28 266 ARG A O 1
ATOM 2165 N N . LEU A 1 267 ? -13.002 -19.833 -10.694 1.00 35.91 267 LEU A N 1
ATOM 2166 C CA . LEU A 1 267 ? -13.762 -18.936 -11.582 1.00 35.91 267 LEU A CA 1
ATOM 2167 C C . LEU A 1 267 ? -14.674 -19.738 -12.537 1.00 35.91 267 LEU A C 1
ATOM 2169 O O . LEU A 1 267 ? -14.702 -19.483 -13.739 1.00 35.91 267 LEU A O 1
ATOM 2173 N N . THR A 1 268 ? -15.378 -20.743 -12.009 1.00 36.94 268 THR A N 1
ATOM 2174 C CA . THR A 1 268 ? -16.401 -21.522 -12.731 1.00 36.94 268 THR A CA 1
ATOM 2175 C C . THR A 1 268 ? -17.639 -21.668 -11.876 1.00 36.94 268 THR A C 1
ATOM 2177 O O . THR A 1 268 ? -17.454 -22.125 -10.720 1.00 36.94 268 THR A O 1
#